Protein AF-A0A375ACG9-F1 (afdb_monomer)

Sequence (263 aa):
MKRRLFIKSAALLSVASSLPAFSNSTTTCQKENNSQESYQTSIAIVSDLHISSNALLSDFETALKNITQNHHVNAIIIPGDIAENIDFIERTINSTINYFNNKKAIIILGNHDVRGPDSKIWVKDPKADNPYYKVVIEKYVQINSLFAKHVTGHACFDEWIDGHHFIALNTDRGLKDQAFFDESTLRWFEGKMNENTQGKKKFVIVHQSLNDTHWRANLFGGFGEQDKRIKEILLRHPETFIISGHIHNGFGVLEAMQKNSAH

Mean predicted aligned error: 9.56 Å

Organism: NCBI:txid1401087

Radius of gyration: 19.14 Å; Cα contacts (8 Å, |Δi|>4): 418; chains: 1; bounding box: 54×46×43 Å

Foldseek 3Di:
DDDDDDDDDWDFDDDDDDDDDDDDDDDDDDPPPDDDPPPQAGEGEDEQQAADDPVSLVVVLVVLCCQLPPDRHQEYEYLANQYQALVSLLSSLVSNCVSNPVGAYHHEYALSQQQHNDPVQAAADPPDARPSNVVSLVSNLVSCVSHFDADPQFRWGWDARPLEIETEHYANHNHNQEGHDDPVRLVVVLVSLPDDSVPHAYEYRHAQAQPPPFPCCPPSNHHDPCSVVVVVSCVVRVRYHYDYHRRPDDPVRDDDDDDPPDD

Solvent-accessible surface area (backbone atoms only — not comparable to full-atom values): 15674 Å² total; per-residue (Å²): 133,86,84,76,85,82,82,88,77,85,84,84,84,80,92,75,89,84,86,85,82,93,72,99,65,94,72,77,87,70,82,75,86,68,76,86,71,74,78,85,76,34,71,47,77,55,57,59,61,58,22,78,46,74,67,50,47,51,53,49,53,52,48,47,50,52,45,53,72,76,44,88,40,52,29,39,38,28,29,9,20,54,8,41,43,68,69,41,38,53,50,52,52,51,52,48,47,68,66,39,60,99,43,50,55,48,75,46,54,18,32,49,47,28,24,44,72,55,75,91,67,47,32,81,55,90,88,59,87,44,76,55,21,62,56,45,52,54,53,46,52,62,66,48,47,84,63,44,74,57,43,88,94,43,66,23,37,66,49,75,59,93,64,24,43,38,39,41,48,35,51,65,46,25,25,49,52,30,42,38,72,51,70,68,54,51,50,51,50,51,52,59,70,66,55,85,45,88,89,44,48,39,36,39,35,29,16,50,29,56,54,87,64,53,92,64,20,55,50,69,69,12,23,32,89,49,42,65,61,53,49,59,54,46,68,79,43,79,71,53,47,78,46,56,30,83,68,79,76,54,83,92,65,78,71,91,71,84,76,82,79,83,128

Nearest PDB structures (foldseek):
  4e2o-assembly1_A  TM=3.809E-01  e=4.544E-01  Geobacillus thermoleovorans CCB_US3_UF5
  5gk5-assembly4_G  TM=3.535E-01  e=7.569E-01  Escherichia coli K-12
  3pjx-assembly1_A  TM=4.059E-01  e=1.344E+00  Pseudomonas fluorescens Pf0-1
  9fyz-assembly2_B  TM=3.240E-01  e=7.101E-01  Bacteroides thetaiotaomicron
  7d9b-assembly1_A  TM=2.196E-01  e=4.843E-01  Weissella cibaria

Structure (mmCIF, N/CA/C/O backbone):
data_AF-A0A375ACG9-F1
#
_entry.id   AF-A0A375ACG9-F1
#
loop_
_atom_site.group_PDB
_atom_site.id
_atom_site.type_symbol
_atom_site.label_atom_id
_atom_site.label_alt_id
_atom_site.label_comp_id
_atom_site.label_asym_id
_atom_site.label_entity_id
_atom_site.label_seq_id
_atom_site.pdbx_PDB_ins_code
_atom_site.Cartn_x
_atom_site.Cartn_y
_atom_site.Cartn_z
_atom_site.occupancy
_atom_site.B_iso_or_equiv
_atom_site.auth_seq_id
_atom_site.auth_comp_id
_atom_site.auth_asym_id
_atom_site.auth_atom_id
_atom_site.pdbx_PDB_model_num
ATOM 1 N N . MET A 1 1 ? 1.164 28.619 -18.949 1.00 38.56 1 MET A N 1
ATOM 2 C CA . MET A 1 1 ? 0.371 27.396 -18.684 1.00 38.56 1 MET A CA 1
ATOM 3 C C . MET A 1 1 ? -0.180 27.508 -17.264 1.00 38.56 1 MET A C 1
ATOM 5 O O . MET A 1 1 ? 0.602 27.702 -16.342 1.00 38.56 1 MET A O 1
ATOM 9 N N . LYS A 1 2 ? -1.506 27.595 -17.100 1.00 29.36 2 LYS A N 1
ATOM 10 C CA . LYS A 1 2 ? -2.156 28.033 -15.849 1.00 29.36 2 LYS A CA 1
ATOM 11 C C . LYS A 1 2 ? -1.998 26.980 -14.739 1.00 29.36 2 LYS A C 1
ATOM 13 O O . LYS A 1 2 ? -2.501 25.870 -14.886 1.00 29.36 2 LYS A O 1
ATOM 18 N N . ARG A 1 3 ? -1.333 27.352 -13.636 1.00 32.81 3 ARG A N 1
ATOM 19 C CA . ARG A 1 3 ? -1.304 26.603 -12.366 1.00 32.81 3 ARG A CA 1
ATOM 20 C C . ARG A 1 3 ? -2.733 26.483 -11.829 1.00 32.81 3 ARG A C 1
ATOM 22 O O . ARG A 1 3 ? -3.388 27.504 -11.630 1.00 32.81 3 ARG A O 1
ATOM 29 N N . ARG A 1 4 ? -3.214 25.259 -11.603 1.00 30.83 4 ARG A N 1
ATOM 30 C CA . ARG A 1 4 ? -4.438 25.011 -10.832 1.00 30.83 4 ARG A CA 1
ATOM 31 C C . ARG A 1 4 ? -4.045 24.667 -9.398 1.00 30.83 4 ARG A C 1
ATOM 33 O O . ARG A 1 4 ? -3.215 23.795 -9.172 1.00 30.83 4 ARG A O 1
ATOM 40 N N . LEU A 1 5 ? -4.615 25.429 -8.472 1.00 30.05 5 LEU A N 1
ATOM 41 C CA . LEU A 1 5 ? -4.510 25.281 -7.026 1.00 30.05 5 LEU A CA 1
ATOM 42 C C . LEU A 1 5 ? -5.113 23.923 -6.620 1.00 30.05 5 LEU A C 1
ATOM 44 O O . LEU A 1 5 ? -6.260 23.643 -6.966 1.00 30.05 5 LEU A O 1
ATOM 48 N N . PHE A 1 6 ? -4.351 23.092 -5.909 1.00 28.02 6 PHE A N 1
ATOM 49 C CA . PHE A 1 6 ? -4.858 21.865 -5.295 1.00 28.02 6 PHE A CA 1
ATOM 50 C C . PHE A 1 6 ? -5.665 22.223 -4.043 1.00 28.02 6 PHE A C 1
ATOM 52 O O . PHE A 1 6 ? -5.147 22.852 -3.120 1.00 28.02 6 PHE A O 1
ATOM 59 N N . ILE A 1 7 ? -6.936 21.827 -4.016 1.00 31.05 7 ILE A N 1
ATOM 60 C CA . ILE A 1 7 ? -7.773 21.890 -2.818 1.00 31.05 7 ILE A CA 1
ATOM 61 C C . ILE A 1 7 ? -7.422 20.666 -1.967 1.00 31.05 7 ILE A C 1
ATOM 63 O O . ILE A 1 7 ? -7.619 19.531 -2.393 1.00 31.05 7 ILE A O 1
ATOM 67 N N . LYS A 1 8 ? -6.867 20.912 -0.776 1.00 29.47 8 LYS A N 1
ATOM 68 C CA . LYS A 1 8 ? -6.647 19.902 0.263 1.00 29.47 8 LYS A CA 1
ATOM 69 C C . LYS A 1 8 ? -8.000 19.595 0.910 1.00 29.47 8 LYS A C 1
ATOM 71 O O . LYS A 1 8 ? -8.542 20.444 1.612 1.00 29.47 8 LYS A O 1
ATOM 76 N N . SER A 1 9 ? -8.545 18.407 0.681 1.00 30.02 9 SER A N 1
ATOM 77 C CA . SER A 1 9 ? -9.721 17.912 1.401 1.00 30.02 9 SER A CA 1
ATOM 78 C C . SER A 1 9 ? -9.352 16.603 2.086 1.00 30.02 9 SER A C 1
ATOM 80 O O . SER A 1 9 ? -8.886 15.678 1.433 1.00 30.02 9 SER A O 1
ATOM 82 N N . ALA A 1 10 ? -9.531 16.544 3.402 1.00 27.55 10 ALA A N 1
ATOM 83 C CA . ALA A 1 10 ? -9.553 15.303 4.163 1.00 27.55 10 ALA A CA 1
ATOM 84 C C . ALA A 1 10 ? -11.023 14.921 4.361 1.00 27.55 10 ALA A C 1
ATOM 86 O O . ALA A 1 10 ? -11.831 15.775 4.730 1.00 27.55 10 ALA A O 1
ATOM 87 N N . ALA A 1 11 ? -11.374 13.665 4.096 1.00 34.25 11 ALA A N 1
ATOM 88 C CA . ALA A 1 11 ? -12.704 13.141 4.376 1.00 34.25 11 ALA A CA 1
ATOM 89 C C . ALA A 1 11 ? -12.677 12.382 5.710 1.00 34.25 11 ALA A C 1
ATOM 91 O O . ALA A 1 11 ? -11.864 11.478 5.887 1.00 34.25 11 ALA A O 1
ATOM 92 N N . LEU A 1 12 ? -13.569 12.742 6.637 1.00 27.31 12 LEU A N 1
ATOM 93 C CA . LEU A 1 12 ? -13.952 11.875 7.752 1.00 27.31 12 LEU A CA 1
ATOM 94 C C . LEU A 1 12 ? -15.165 11.057 7.300 1.00 27.31 12 LEU A C 1
ATOM 96 O O . LEU A 1 12 ? -16.215 11.630 7.014 1.00 27.31 12 LEU A O 1
ATOM 100 N N . LEU A 1 13 ? -15.027 9.732 7.235 1.00 26.56 13 LEU A N 1
ATOM 101 C CA . LEU A 1 13 ? -16.153 8.828 7.009 1.00 26.56 13 LEU A CA 1
ATOM 102 C C . LEU A 1 13 ? -16.724 8.396 8.368 1.00 26.56 13 LEU A C 1
ATOM 104 O O . LEU A 1 13 ? -16.093 7.624 9.086 1.00 26.56 13 LEU A O 1
ATOM 108 N N . SER A 1 14 ? -17.917 8.872 8.724 1.00 28.12 14 SER A N 1
ATOM 109 C CA . SER A 1 14 ? -18.729 8.256 9.778 1.00 28.12 14 SER A CA 1
ATOM 110 C C . SER A 1 14 ? -19.661 7.236 9.126 1.00 28.12 14 SER A C 1
ATOM 112 O O . SER A 1 14 ? -20.557 7.612 8.368 1.00 28.12 14 SER A O 1
ATOM 114 N N . VAL A 1 15 ? -19.441 5.947 9.376 1.00 28.72 15 VAL A N 1
ATOM 115 C CA . VAL A 1 15 ? -20.296 4.882 8.839 1.00 28.72 15 VAL A CA 1
ATOM 116 C C . VAL A 1 15 ? -21.549 4.784 9.706 1.00 28.72 15 VAL A C 1
ATOM 118 O O . VAL A 1 15 ? -21.512 4.193 10.779 1.00 28.72 15 VAL A O 1
ATOM 121 N N . ALA A 1 16 ? -22.657 5.354 9.235 1.00 32.97 16 ALA A N 1
ATOM 122 C CA . ALA A 1 16 ? -23.993 5.057 9.739 1.00 32.97 16 ALA A CA 1
ATOM 123 C C . ALA A 1 16 ? -24.813 4.431 8.605 1.00 32.97 16 ALA A C 1
ATOM 125 O O . ALA A 1 16 ? -24.892 4.950 7.493 1.00 32.97 16 ALA A O 1
ATOM 126 N N . SER A 1 17 ? -25.345 3.249 8.884 1.00 35.66 17 SER A N 1
ATOM 127 C CA . SER A 1 17 ? -26.098 2.391 7.977 1.00 35.66 17 SER A CA 1
ATOM 128 C C . SER A 1 17 ? -27.524 2.887 7.714 1.00 35.66 17 SER A C 1
ATOM 130 O O . SER A 1 17 ? -28.181 3.385 8.624 1.00 35.66 17 SER A O 1
ATOM 132 N N . SER A 1 18 ? -28.012 2.555 6.512 1.00 32.09 18 SER A N 1
ATOM 133 C CA . SER A 1 18 ? -29.391 2.586 5.981 1.00 32.09 18 SER A CA 1
ATOM 134 C C . SER A 1 18 ? -29.787 3.802 5.121 1.00 32.09 18 SER A C 1
ATOM 136 O O . SER A 1 18 ? -29.993 4.911 5.592 1.00 32.09 18 SER A O 1
ATOM 138 N N . LEU A 1 19 ? -29.924 3.539 3.816 1.00 29.61 19 LEU A N 1
ATOM 139 C CA . LEU A 1 19 ? -30.755 4.295 2.868 1.00 29.61 19 LEU A CA 1
ATOM 140 C C . LEU A 1 19 ? -32.185 3.726 2.952 1.00 29.61 19 LEU A C 1
ATOM 142 O O . LEU A 1 19 ? -32.314 2.504 3.081 1.00 29.61 19 LEU A O 1
ATOM 146 N N . PRO A 1 20 ? -33.249 4.551 2.846 1.00 37.22 20 PRO A N 1
ATOM 147 C CA . PRO A 1 20 ? -33.713 4.921 1.504 1.00 37.22 20 PRO A CA 1
ATOM 148 C C . PRO A 1 20 ? -34.361 6.317 1.333 1.00 37.22 20 PRO A C 1
ATOM 150 O O . PRO A 1 20 ? -34.802 6.961 2.276 1.00 37.22 20 PRO A O 1
ATOM 153 N N . ALA A 1 21 ? -34.519 6.648 0.044 1.00 28.36 21 ALA A N 1
ATOM 154 C CA . ALA A 1 21 ? -35.494 7.539 -0.597 1.00 28.36 21 ALA A CA 1
ATOM 155 C C . ALA A 1 21 ? -35.257 9.066 -0.607 1.00 28.36 21 ALA A C 1
ATOM 157 O O . ALA A 1 21 ? -35.078 9.737 0.401 1.00 28.36 21 ALA A O 1
ATOM 158 N N . PHE A 1 22 ? -35.325 9.598 -1.831 1.00 41.06 22 PHE A N 1
ATOM 159 C CA . PHE A 1 22 ? -35.288 11.009 -2.199 1.00 41.06 22 PHE A CA 1
ATOM 160 C C . PHE A 1 22 ? -36.395 11.830 -1.517 1.00 41.06 22 PHE A C 1
ATOM 162 O O . PHE A 1 22 ? -37.578 11.560 -1.715 1.00 41.06 22 PHE A O 1
ATOM 169 N N . SER A 1 23 ? -36.017 12.935 -0.874 1.00 31.19 23 SER A N 1
ATOM 170 C CA . SER A 1 23 ? -36.848 14.140 -0.806 1.00 31.19 23 SER A CA 1
ATOM 171 C C . SER A 1 23 ? -35.961 15.379 -0.708 1.00 31.19 23 SER A C 1
ATOM 173 O O . SER A 1 23 ? -35.079 15.451 0.146 1.00 31.19 23 SER A O 1
ATOM 175 N N . ASN A 1 24 ? -36.197 16.354 -1.586 1.00 41.78 24 ASN A N 1
ATOM 176 C CA . ASN A 1 24 ? -35.573 17.671 -1.528 1.00 41.78 24 ASN A CA 1
ATOM 177 C C . ASN A 1 24 ? -36.006 18.393 -0.247 1.00 41.78 24 ASN A C 1
ATOM 179 O O . ASN A 1 24 ? -37.079 18.990 -0.197 1.00 41.78 24 ASN A O 1
ATOM 183 N N . SER A 1 25 ? -35.150 18.384 0.764 1.00 31.92 25 SER A N 1
ATOM 184 C CA . SER A 1 25 ? -35.207 19.331 1.870 1.00 31.92 25 SER A CA 1
ATOM 185 C C . SER A 1 25 ? -33.782 19.695 2.255 1.00 31.92 25 SER A C 1
ATOM 187 O O . SER A 1 25 ? -32.973 18.835 2.589 1.00 31.92 25 SER A O 1
ATOM 189 N N . THR A 1 26 ? -33.466 20.982 2.169 1.00 43.00 26 THR A N 1
ATOM 190 C CA . THR A 1 26 ? -32.275 21.592 2.759 1.00 43.00 26 THR A CA 1
ATOM 191 C C . THR A 1 26 ? -32.250 21.298 4.255 1.00 43.00 26 THR A C 1
ATOM 193 O O . THR A 1 26 ? -32.908 21.988 5.031 1.00 43.00 26 THR A O 1
ATOM 196 N N . THR A 1 27 ? -31.507 20.268 4.652 1.00 32.25 27 THR A N 1
ATOM 197 C CA . THR A 1 27 ? -31.315 19.915 6.058 1.00 32.25 27 THR A CA 1
ATOM 198 C C . THR A 1 27 ? -30.011 20.534 6.540 1.00 32.25 27 THR A C 1
ATOM 200 O O . THR A 1 27 ? -28.911 20.096 6.208 1.00 32.25 27 THR A O 1
ATOM 203 N N . THR A 1 28 ? -30.148 21.607 7.308 1.00 33.44 28 THR A N 1
ATOM 204 C CA . THR A 1 28 ? -29.141 22.123 8.233 1.00 33.44 28 THR A CA 1
ATOM 205 C C . THR A 1 28 ? -28.606 20.967 9.082 1.00 33.44 28 THR A C 1
ATOM 207 O O . THR A 1 28 ? -29.398 20.266 9.705 1.00 33.44 28 THR A O 1
ATOM 210 N N . CYS A 1 29 ? -27.282 20.771 9.132 1.00 28.23 29 CYS A N 1
ATOM 211 C CA . CYS A 1 29 ? -26.653 19.823 10.057 1.00 28.23 29 CYS A CA 1
ATOM 212 C C . CYS A 1 29 ? -27.015 20.197 11.500 1.00 28.23 29 CYS A C 1
ATOM 214 O O . CYS A 1 29 ? -26.370 21.050 12.115 1.00 28.23 29 CYS A O 1
ATOM 216 N N . GLN A 1 30 ? -28.052 19.568 12.044 1.00 33.59 30 GLN A N 1
ATOM 217 C CA . GLN A 1 30 ? -28.270 19.532 13.476 1.00 33.59 30 GLN A CA 1
ATOM 218 C C . GLN A 1 30 ? -27.234 18.580 14.068 1.00 33.59 30 GLN A C 1
ATOM 220 O O . GLN A 1 30 ? -27.098 17.437 13.639 1.00 33.59 30 GLN A O 1
ATOM 225 N N . LYS A 1 31 ? -26.468 19.075 15.044 1.00 37.22 31 LYS A N 1
ATOM 226 C CA . LYS A 1 31 ? -25.686 18.214 15.927 1.00 37.22 31 LYS A CA 1
ATOM 227 C C . LYS A 1 31 ? -26.681 17.406 16.751 1.00 37.22 31 LYS A C 1
ATOM 229 O O . LYS A 1 31 ? -27.249 17.932 17.705 1.00 37.22 31 LYS A O 1
ATOM 234 N N . GLU A 1 32 ? -26.906 16.157 16.372 1.00 36.72 32 GLU A N 1
ATOM 235 C CA . GLU A 1 32 ? -27.525 15.200 17.276 1.00 36.72 32 GLU A CA 1
ATOM 236 C C . GLU A 1 32 ? -26.585 15.011 18.468 1.00 36.72 32 GLU A C 1
ATOM 238 O O . GLU A 1 32 ? -25.435 14.586 18.328 1.00 36.72 32 GLU A O 1
ATOM 243 N N . ASN A 1 33 ? -27.070 15.384 19.652 1.00 39.25 33 ASN A N 1
ATOM 244 C CA . ASN A 1 33 ? -26.473 14.996 20.922 1.00 39.25 33 ASN A CA 1
ATOM 245 C C . ASN A 1 33 ? -26.698 13.491 21.107 1.00 39.25 33 ASN A C 1
ATOM 247 O O . ASN A 1 33 ? -27.566 13.083 21.876 1.00 39.25 33 ASN A O 1
ATOM 251 N N . ASN A 1 34 ? -25.930 12.669 20.397 1.00 38.84 34 ASN A N 1
ATOM 252 C CA . ASN A 1 34 ? -25.789 11.273 20.771 1.00 38.84 34 ASN A CA 1
ATOM 253 C C . ASN A 1 34 ? -24.884 11.203 22.000 1.00 38.84 34 ASN A C 1
ATOM 255 O O . ASN A 1 34 ? -23.776 11.746 22.021 1.00 38.84 34 ASN A O 1
ATOM 259 N N . SER A 1 35 ? -25.406 10.557 23.042 1.00 38.12 35 SER A N 1
ATOM 260 C CA . SER A 1 35 ? -24.653 10.046 24.184 1.00 38.12 35 SER A CA 1
ATOM 261 C C . SER A 1 35 ? -23.300 9.512 23.725 1.00 38.12 35 SER A C 1
ATOM 263 O O . SER A 1 35 ? -23.256 8.819 22.713 1.0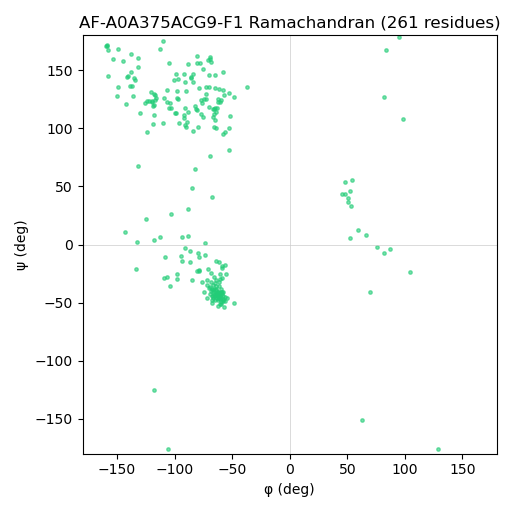0 38.12 35 SER A O 1
ATOM 265 N N . GLN A 1 36 ? -22.228 9.846 24.451 1.00 40.19 36 GLN A N 1
ATOM 266 C CA . GLN A 1 36 ? -20.848 9.429 24.183 1.00 40.19 36 GLN A CA 1
ATOM 267 C C . GLN A 1 36 ? -20.721 7.901 24.028 1.00 40.19 36 GLN A C 1
ATOM 269 O O . GLN A 1 36 ? -20.280 7.203 24.938 1.00 40.19 36 GLN A O 1
ATOM 274 N N . GLU A 1 37 ? -21.035 7.369 22.853 1.00 43.56 37 GLU A N 1
ATOM 275 C CA . GLU A 1 37 ? -20.321 6.216 22.348 1.00 43.56 37 GLU A CA 1
ATOM 276 C C . GLU A 1 37 ? -18.903 6.710 22.084 1.00 43.56 37 GLU A C 1
ATOM 278 O O . GLU A 1 37 ? -18.648 7.566 21.236 1.00 43.56 37 GLU A O 1
ATOM 283 N N . SER A 1 38 ? -17.981 6.240 22.915 1.00 45.12 38 SER A N 1
ATOM 284 C CA . SER A 1 38 ? -16.551 6.390 22.703 1.00 45.12 38 SER A CA 1
ATOM 285 C C . SER A 1 38 ? -16.220 5.882 21.299 1.00 45.12 38 SER A C 1
ATOM 287 O O . SER A 1 38 ? -16.134 4.670 21.108 1.00 45.12 38 SER A O 1
ATOM 289 N N . TYR A 1 39 ? -16.046 6.777 20.319 1.00 51.50 39 TYR A N 1
ATOM 290 C CA . TYR A 1 39 ? -15.560 6.410 18.986 1.00 51.50 39 TYR A CA 1
ATOM 291 C C . TYR A 1 39 ? -14.275 5.597 19.159 1.00 51.50 39 TYR A C 1
ATOM 293 O O . TYR A 1 39 ? -13.271 6.120 19.640 1.00 51.50 39 TYR A O 1
ATOM 301 N N . GLN A 1 40 ? -14.350 4.301 18.844 1.00 70.00 40 GLN A N 1
ATOM 302 C CA . GLN A 1 40 ? -13.374 3.319 19.311 1.00 70.00 40 GLN A CA 1
ATOM 303 C C . GLN A 1 40 ? -11.991 3.535 18.656 1.00 70.00 40 GLN A C 1
ATOM 305 O O . GLN A 1 40 ? -10.987 3.418 19.350 1.00 70.00 40 GLN A O 1
ATOM 310 N N . THR A 1 41 ? -11.926 4.009 17.399 1.00 78.50 41 THR A N 1
ATOM 311 C CA . THR A 1 41 ? -10.712 4.508 16.712 1.00 78.50 41 THR A CA 1
ATOM 312 C C . THR A 1 41 ? -11.110 5.425 15.560 1.00 78.50 41 THR A C 1
ATOM 314 O O . THR A 1 41 ? -12.111 5.189 1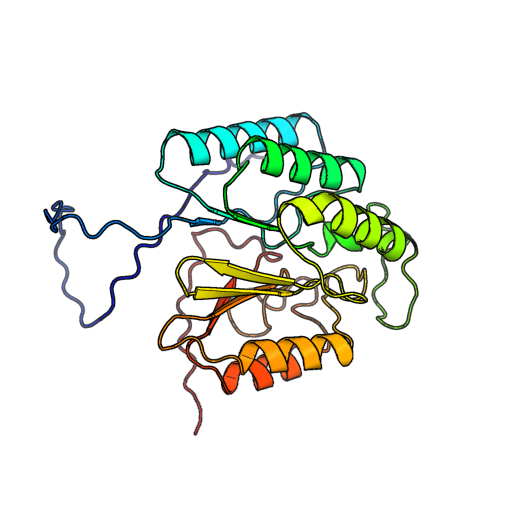4.885 1.00 78.50 41 THR A O 1
ATOM 317 N N . SER A 1 42 ? -10.312 6.465 15.314 1.00 88.50 42 SER A N 1
ATOM 318 C CA . SER A 1 42 ? -10.412 7.314 14.126 1.00 88.50 42 SER A CA 1
ATOM 319 C C . SER A 1 42 ? -9.135 7.195 13.298 1.00 88.50 42 SER A C 1
ATOM 321 O O . SER A 1 42 ? -8.023 7.333 13.816 1.00 88.50 42 SER A O 1
ATOM 323 N N . ILE A 1 43 ? -9.302 6.918 12.005 1.00 92.62 43 ILE A N 1
ATOM 324 C CA . ILE A 1 43 ? -8.2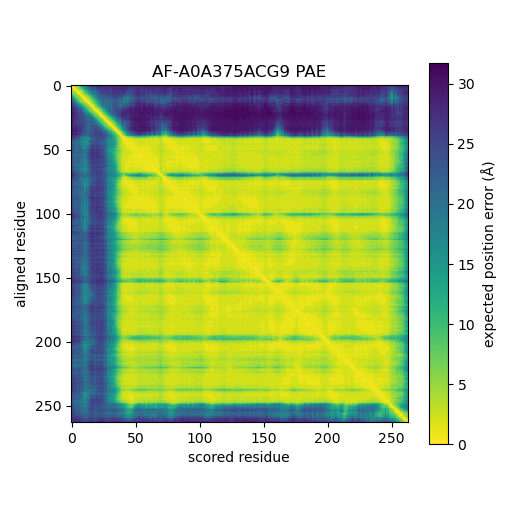14 6.583 11.084 1.00 92.62 43 ILE A CA 1
ATOM 325 C C . ILE A 1 43 ? -8.108 7.664 10.010 1.00 92.62 43 ILE A C 1
ATOM 327 O O . ILE A 1 43 ? -9.087 7.955 9.323 1.00 92.62 43 ILE A O 1
ATOM 331 N N . ALA A 1 44 ? -6.918 8.235 9.833 1.00 94.12 44 ALA A N 1
ATOM 332 C CA . ALA A 1 44 ? -6.610 9.046 8.659 1.00 94.12 44 ALA A CA 1
ATOM 333 C C . ALA A 1 44 ? -6.174 8.154 7.494 1.00 94.12 44 ALA A C 1
ATOM 335 O O . ALA A 1 44 ? -5.402 7.219 7.683 1.00 94.12 44 ALA A O 1
ATOM 336 N N . ILE A 1 45 ? -6.619 8.472 6.281 1.00 94.62 45 ILE A N 1
ATOM 337 C CA . ILE A 1 45 ? -6.171 7.804 5.055 1.00 94.62 45 ILE A CA 1
ATOM 338 C C . ILE A 1 45 ? -5.524 8.862 4.167 1.00 94.62 45 ILE A C 1
ATOM 340 O O . ILE A 1 45 ? -6.158 9.869 3.844 1.00 94.62 45 ILE A O 1
ATOM 344 N N . VAL A 1 46 ? -4.262 8.652 3.801 1.00 94.44 46 VAL A N 1
ATOM 345 C CA . VAL A 1 46 ? -3.492 9.555 2.935 1.00 94.44 46 VAL A CA 1
ATOM 346 C C . VAL A 1 46 ? -2.743 8.703 1.922 1.00 94.44 46 VAL A C 1
ATOM 348 O O . VAL A 1 46 ? -2.069 7.771 2.324 1.00 94.44 46 VAL A O 1
ATOM 351 N N . SER A 1 47 ? -2.855 8.995 0.630 1.00 94.62 47 SER A N 1
ATOM 352 C CA . SER A 1 47 ? -2.305 8.160 -0.447 1.00 94.62 47 SER A CA 1
ATOM 353 C C . SER A 1 47 ? -1.515 8.993 -1.447 1.00 94.62 47 SER A C 1
ATOM 355 O O . SER A 1 47 ? -1.724 10.207 -1.517 1.00 94.62 47 SER A O 1
ATOM 357 N N . ASP A 1 48 ? -0.653 8.323 -2.216 1.00 96.50 48 ASP A N 1
ATOM 358 C CA . ASP A 1 48 ? 0.027 8.867 -3.393 1.00 96.50 48 ASP A CA 1
ATOM 359 C C . ASP A 1 48 ? 0.785 10.166 -3.068 1.00 96.50 48 ASP A C 1
ATOM 361 O O . ASP A 1 48 ? 0.555 11.242 -3.633 1.00 96.50 48 ASP A O 1
ATOM 365 N N . LEU A 1 49 ? 1.669 10.069 -2.074 1.00 97.56 49 LEU A N 1
ATOM 366 C CA . LEU A 1 49 ? 2.433 11.193 -1.539 1.00 97.56 49 LEU A CA 1
ATOM 367 C C . LEU A 1 49 ? 3.516 11.670 -2.516 1.00 97.56 49 LEU A C 1
ATOM 369 O O . LEU A 1 49 ? 3.801 12.869 -2.562 1.00 97.56 49 LEU A O 1
ATOM 373 N N . HIS A 1 50 ? 4.132 10.744 -3.265 1.00 97.81 50 HIS A N 1
ATOM 374 C CA . HIS A 1 50 ? 5.216 11.007 -4.224 1.00 97.81 50 HIS A CA 1
ATOM 375 C C . HIS A 1 50 ? 6.305 11.949 -3.684 1.00 97.81 50 HIS A C 1
ATOM 377 O O . HIS A 1 50 ? 6.765 12.886 -4.355 1.00 97.81 50 HIS A O 1
ATOM 383 N N . ILE A 1 51 ? 6.726 11.733 -2.433 1.00 98.38 51 ILE A N 1
ATOM 384 C CA . ILE A 1 51 ? 7.746 12.569 -1.805 1.00 98.38 51 ILE A CA 1
ATOM 385 C C . ILE A 1 51 ? 9.076 12.394 -2.549 1.00 98.38 51 ILE A C 1
ATOM 387 O O . ILE A 1 51 ? 9.675 11.321 -2.605 1.00 98.38 51 ILE A O 1
ATOM 391 N N . SER A 1 52 ? 9.536 13.499 -3.128 1.00 97.00 52 SER A N 1
ATOM 392 C CA . SER A 1 52 ? 10.745 13.585 -3.961 1.00 97.00 52 SER A CA 1
ATOM 393 C C . SER A 1 52 ? 11.650 14.759 -3.591 1.00 97.00 52 SER A C 1
ATOM 395 O O . SER A 1 52 ? 12.672 15.002 -4.232 1.00 97.00 52 SER A O 1
ATOM 397 N N . SER A 1 53 ? 11.275 15.527 -2.565 1.00 98.25 53 SER A N 1
ATOM 398 C CA . SER A 1 53 ? 12.031 16.687 -2.102 1.00 98.25 53 SER A CA 1
ATOM 399 C C . SER A 1 53 ? 11.773 16.972 -0.624 1.00 98.25 53 SER A C 1
ATOM 401 O O . SER A 1 53 ? 10.738 16.604 -0.070 1.00 98.25 53 SER A O 1
ATOM 403 N N . ASN A 1 54 ? 12.688 17.717 0.001 1.00 98.44 54 ASN A N 1
ATOM 404 C CA . ASN A 1 54 ? 12.531 18.175 1.385 1.00 98.44 54 ASN A CA 1
ATOM 405 C C . ASN A 1 54 ? 11.296 19.070 1.580 1.00 98.44 54 ASN A C 1
ATOM 407 O O . ASN A 1 54 ? 10.721 19.081 2.662 1.00 98.44 54 ASN A O 1
ATOM 411 N N . ALA A 1 55 ? 10.886 19.811 0.545 1.00 98.25 55 ALA A N 1
ATOM 412 C CA . ALA A 1 55 ? 9.690 20.645 0.607 1.00 98.25 55 ALA A CA 1
ATOM 413 C C . ALA A 1 55 ? 8.418 19.790 0.724 1.00 98.25 55 ALA A C 1
ATOM 415 O O . ALA A 1 55 ? 7.599 20.043 1.600 1.00 98.25 55 ALA A O 1
ATOM 416 N N . LEU A 1 56 ? 8.299 18.734 -0.091 1.00 97.81 56 LEU A N 1
ATOM 417 C CA . LEU A 1 56 ? 7.165 17.804 -0.020 1.00 97.81 56 LEU A CA 1
ATOM 418 C C . LEU A 1 56 ? 7.146 17.016 1.294 1.00 97.81 56 LEU A C 1
ATOM 420 O O . LEU A 1 56 ? 6.081 16.831 1.875 1.00 97.81 56 LEU A O 1
ATOM 424 N N . LEU A 1 57 ? 8.315 16.606 1.798 1.00 98.44 57 LEU A N 1
ATOM 425 C CA . LEU A 1 57 ? 8.404 15.968 3.113 1.00 98.44 57 LEU A CA 1
ATOM 426 C C . LEU A 1 57 ? 7.912 16.908 4.228 1.00 98.44 57 LEU A C 1
ATOM 428 O O . LEU A 1 57 ? 7.129 16.491 5.072 1.00 98.44 57 LEU A O 1
ATOM 432 N N . SER A 1 58 ? 8.307 18.185 4.199 1.00 98.19 58 SER A N 1
ATOM 433 C CA . SER A 1 58 ? 7.851 19.194 5.169 1.00 98.19 58 SER A CA 1
ATOM 434 C C . SER A 1 58 ? 6.336 19.451 5.090 1.00 98.19 58 SER A C 1
ATOM 436 O O . SER A 1 58 ? 5.654 19.580 6.114 1.00 98.19 58 SER A O 1
ATOM 438 N N . ASP A 1 59 ? 5.771 19.454 3.877 1.00 97.38 59 ASP A N 1
ATOM 439 C CA . ASP A 1 59 ? 4.320 19.523 3.678 1.00 97.38 59 ASP A CA 1
ATOM 440 C C . ASP A 1 59 ? 3.604 18.304 4.284 1.00 97.38 59 ASP A C 1
ATOM 442 O O . ASP A 1 59 ? 2.549 18.454 4.913 1.00 97.38 59 ASP A O 1
ATOM 446 N N . PHE A 1 60 ? 4.179 17.107 4.137 1.00 97.88 60 PHE A N 1
ATOM 447 C CA . PHE A 1 60 ? 3.656 15.881 4.738 1.00 97.88 60 PHE A CA 1
ATOM 448 C C . PHE A 1 60 ? 3.756 15.897 6.270 1.00 97.88 60 PHE A C 1
ATOM 450 O O . PHE A 1 60 ? 2.771 15.609 6.945 1.00 97.88 60 PHE A O 1
ATOM 457 N N . GLU A 1 61 ? 4.880 16.327 6.844 1.00 97.19 61 GLU A N 1
ATOM 458 C CA . GLU A 1 61 ? 5.040 16.498 8.297 1.00 97.19 61 GLU A CA 1
ATOM 459 C C . GLU A 1 61 ? 4.032 17.498 8.875 1.00 97.19 61 GLU A C 1
ATOM 461 O O . GLU A 1 61 ? 3.443 17.270 9.935 1.00 97.19 61 GLU A O 1
ATOM 466 N N . THR A 1 62 ? 3.751 18.576 8.141 1.00 95.50 62 THR A N 1
ATOM 467 C CA . THR A 1 62 ? 2.691 19.524 8.501 1.00 95.50 62 THR A CA 1
ATOM 468 C C . THR A 1 62 ? 1.314 18.852 8.495 1.00 95.50 62 THR A C 1
ATOM 470 O O . THR A 1 62 ? 0.510 19.085 9.401 1.00 95.50 62 THR A O 1
ATOM 473 N N . ALA A 1 63 ? 1.030 17.991 7.513 1.00 94.31 63 ALA A N 1
ATOM 474 C CA . ALA A 1 63 ? -0.208 17.216 7.481 1.00 94.31 63 ALA A CA 1
ATOM 475 C C . ALA A 1 63 ? -0.300 16.236 8.664 1.00 94.31 63 ALA A C 1
ATOM 477 O O . ALA A 1 63 ? -1.321 16.227 9.353 1.00 94.31 63 ALA A O 1
ATOM 478 N N . LEU A 1 64 ? 0.766 15.484 8.963 1.00 94.56 64 LEU A N 1
ATOM 479 C CA . LEU A 1 64 ? 0.838 14.574 10.112 1.00 94.56 64 LEU A CA 1
ATOM 480 C C . LEU A 1 64 ? 0.597 15.310 11.434 1.00 94.56 64 LEU A C 1
ATOM 482 O O . LEU A 1 64 ? -0.193 14.858 12.267 1.00 94.56 64 LEU A O 1
ATOM 486 N N . LYS A 1 65 ? 1.214 16.483 11.614 1.00 92.31 65 LYS A N 1
ATOM 487 C CA . LYS A 1 65 ? 0.980 17.346 12.776 1.00 92.31 65 LYS A CA 1
ATOM 488 C C . LYS A 1 65 ? -0.493 17.744 12.892 1.00 92.31 65 LYS A C 1
ATOM 490 O O . LYS A 1 65 ? -1.082 17.604 13.960 1.00 92.31 65 LYS A O 1
ATOM 495 N N . ASN A 1 66 ? -1.107 18.193 11.799 1.00 89.88 66 ASN A N 1
ATOM 496 C CA . ASN A 1 66 ? -2.511 18.604 11.808 1.00 89.88 66 ASN A CA 1
ATOM 497 C C . ASN A 1 66 ? -3.457 17.436 12.119 1.00 89.88 66 ASN A C 1
ATOM 499 O O . ASN A 1 66 ? -4.392 17.606 12.899 1.00 89.88 66 ASN A O 1
ATOM 503 N N . ILE A 1 67 ? -3.196 16.259 11.545 1.00 90.38 67 ILE A N 1
ATOM 504 C CA . ILE A 1 67 ? -3.975 15.040 11.789 1.00 90.38 67 ILE A CA 1
ATOM 505 C C . ILE A 1 67 ? -3.894 14.640 13.266 1.00 90.38 67 ILE A C 1
ATOM 507 O O . ILE A 1 67 ? -4.913 14.342 13.882 1.00 90.38 67 ILE A O 1
ATOM 511 N N . THR A 1 68 ? -2.691 14.649 13.840 1.00 87.88 68 THR A N 1
ATOM 512 C CA . THR A 1 68 ? -2.447 14.122 15.190 1.00 87.88 68 THR A CA 1
ATOM 513 C C . THR A 1 68 ? -2.826 15.079 16.317 1.00 87.88 68 THR A C 1
ATOM 515 O O . THR A 1 68 ? -3.067 14.604 17.427 1.00 87.88 68 THR A O 1
ATOM 518 N N . GLN A 1 69 ? -2.878 16.390 16.058 1.00 81.44 69 GLN A N 1
ATOM 519 C CA . GLN A 1 69 ? -3.159 17.411 17.077 1.00 81.44 69 GLN A CA 1
ATOM 520 C C . GLN A 1 69 ? -4.617 17.883 17.112 1.00 81.44 69 GLN A C 1
ATOM 522 O O . GLN A 1 69 ? -5.089 18.272 18.177 1.00 81.44 69 GLN A O 1
ATOM 527 N N . ASN A 1 70 ? -5.337 17.861 15.986 1.00 67.19 70 ASN A N 1
ATOM 528 C CA . ASN A 1 70 ? -6.638 18.545 15.883 1.00 67.19 70 ASN A CA 1
ATOM 529 C C . ASN A 1 70 ? -7.843 17.606 15.833 1.00 67.19 70 ASN A C 1
ATOM 531 O O . ASN A 1 70 ? -8.988 18.043 15.942 1.00 67.19 70 ASN A O 1
ATOM 535 N N . HIS A 1 71 ? -7.596 16.317 15.660 1.00 63.31 71 HIS A N 1
ATOM 536 C CA . HIS A 1 71 ? -8.628 15.311 15.515 1.00 63.31 71 HIS A CA 1
ATOM 537 C C . HIS A 1 71 ? -8.223 14.143 16.403 1.00 63.31 71 HIS A C 1
ATOM 539 O O . HIS A 1 71 ? -7.036 13.847 16.510 1.00 63.31 71 HIS A O 1
ATOM 545 N N . HIS A 1 72 ? -9.172 13.471 17.053 1.00 75.12 72 HIS A N 1
ATOM 546 C CA . HIS A 1 72 ? -8.915 12.273 17.863 1.00 75.12 72 HIS A CA 1
ATOM 547 C C . HIS A 1 72 ? -8.479 11.064 16.997 1.00 75.12 72 HIS A C 1
ATOM 549 O O . HIS A 1 72 ? -8.928 9.945 17.208 1.00 75.12 72 HIS A O 1
ATOM 555 N N . VAL A 1 73 ? -7.630 11.298 15.990 1.00 88.25 73 VAL A N 1
ATOM 556 C CA . VAL A 1 73 ? -7.057 10.330 15.065 1.00 88.25 73 VAL A CA 1
ATOM 557 C C . VAL A 1 73 ? -5.875 9.649 15.743 1.00 88.25 73 VAL A C 1
ATOM 559 O O . VAL A 1 73 ? -4.855 10.259 16.104 1.00 88.25 73 VAL A O 1
ATOM 562 N N . ASN A 1 74 ? -6.039 8.348 15.925 1.00 87.81 74 ASN A N 1
ATOM 563 C CA . ASN A 1 74 ? -5.113 7.449 16.598 1.00 87.81 74 ASN A CA 1
ATOM 564 C C . ASN A 1 74 ? -4.578 6.356 15.659 1.00 87.81 74 ASN A C 1
ATOM 566 O O . ASN A 1 74 ? -3.801 5.515 16.109 1.00 87.81 74 ASN A O 1
ATOM 570 N N . ALA A 1 75 ? -4.930 6.395 14.369 1.00 93.44 75 ALA A N 1
ATOM 571 C CA . ALA A 1 75 ? -4.300 5.566 13.351 1.00 93.44 75 ALA A CA 1
ATOM 572 C C . ALA A 1 75 ? -4.171 6.265 11.988 1.00 93.44 75 ALA A C 1
ATOM 574 O O . ALA A 1 75 ? -4.912 7.204 11.689 1.00 93.44 75 ALA A O 1
ATOM 575 N N . ILE A 1 76 ? -3.245 5.790 11.155 1.00 96.19 76 ILE A N 1
ATOM 576 C CA . ILE A 1 76 ? -3.079 6.239 9.767 1.00 96.19 76 ILE A CA 1
ATOM 577 C C . ILE A 1 76 ? -2.913 5.056 8.809 1.00 96.19 76 ILE A C 1
ATOM 579 O O . ILE A 1 76 ? -2.253 4.072 9.137 1.00 96.19 76 ILE A O 1
ATOM 583 N N . ILE A 1 77 ? -3.500 5.159 7.619 1.00 98.00 77 ILE A N 1
ATOM 584 C CA . ILE A 1 77 ? -3.303 4.233 6.501 1.00 98.00 77 ILE A CA 1
ATOM 585 C C . ILE A 1 77 ? -2.689 5.006 5.336 1.00 98.00 77 ILE A C 1
ATOM 587 O O . ILE A 1 77 ? -3.218 6.046 4.934 1.00 98.00 77 ILE A O 1
ATOM 591 N N . ILE A 1 78 ? -1.599 4.471 4.789 1.00 98.25 78 ILE A N 1
ATOM 592 C CA . ILE A 1 78 ? -0.920 4.987 3.604 1.00 98.25 78 ILE A CA 1
ATOM 593 C C . ILE A 1 78 ? -0.845 3.870 2.553 1.00 98.25 78 ILE A C 1
ATOM 595 O O . ILE A 1 78 ? 0.031 3.004 2.648 1.00 98.25 78 ILE A O 1
ATOM 599 N N . PRO A 1 79 ? -1.780 3.832 1.582 1.00 97.75 79 PRO A N 1
ATOM 600 C CA . PRO A 1 79 ? -1.908 2.734 0.635 1.00 97.75 79 PRO A CA 1
ATOM 601 C C . PRO A 1 79 ? -0.969 2.891 -0.575 1.00 97.75 79 PRO A C 1
ATOM 603 O O . PRO A 1 79 ? -1.408 2.728 -1.707 1.00 97.75 79 PRO A O 1
ATOM 606 N N . GLY A 1 80 ? 0.315 3.179 -0.342 1.00 97.88 80 GLY A N 1
ATOM 607 C CA . GLY A 1 80 ? 1.364 3.195 -1.369 1.00 97.88 80 GLY A CA 1
ATOM 608 C C . GLY A 1 80 ? 1.676 4.552 -2.005 1.00 97.88 80 GLY A C 1
ATOM 609 O O . GLY A 1 80 ? 1.086 5.579 -1.659 1.00 97.88 80 GLY A O 1
ATOM 610 N N . ASP A 1 81 ? 2.659 4.512 -2.906 1.00 98.38 81 ASP A N 1
ATOM 611 C CA . ASP A 1 81 ? 3.329 5.636 -3.570 1.00 98.38 81 ASP A CA 1
ATOM 612 C C . ASP A 1 81 ? 3.758 6.719 -2.578 1.00 98.38 81 ASP A C 1
ATOM 614 O O . ASP A 1 81 ? 3.421 7.905 -2.671 1.00 98.38 81 ASP A O 1
ATOM 618 N N . ILE A 1 82 ? 4.512 6.279 -1.570 1.00 97.88 82 ILE A N 1
ATOM 619 C CA . ILE A 1 82 ? 4.947 7.132 -0.465 1.00 97.88 82 ILE A CA 1
ATOM 620 C C . ILE A 1 82 ? 6.088 8.067 -0.879 1.00 97.88 82 ILE A C 1
ATOM 622 O O . ILE A 1 82 ? 6.160 9.200 -0.395 1.00 97.88 82 ILE A O 1
ATOM 626 N N . ALA A 1 83 ? 6.964 7.638 -1.791 1.00 97.94 83 ALA A N 1
ATOM 627 C CA . ALA A 1 83 ? 8.106 8.418 -2.248 1.00 97.94 83 ALA A CA 1
ATOM 628 C C . ALA A 1 83 ? 8.657 7.964 -3.615 1.00 97.94 83 ALA A C 1
ATOM 630 O O . ALA A 1 83 ? 8.282 6.940 -4.169 1.00 97.94 83 ALA A O 1
ATOM 631 N N . GLU A 1 84 ? 9.579 8.752 -4.177 1.00 95.94 84 GLU A N 1
ATOM 632 C CA . GLU A 1 84 ? 10.199 8.461 -5.485 1.00 95.94 84 GLU A CA 1
ATOM 633 C C . GLU A 1 84 ? 11.539 7.709 -5.388 1.00 95.94 84 GLU A C 1
ATOM 635 O O . GLU A 1 84 ? 12.110 7.306 -6.402 1.00 95.94 84 GLU A O 1
ATOM 640 N N . ASN A 1 85 ? 12.110 7.573 -4.187 1.00 96.50 85 ASN A N 1
ATOM 641 C CA . ASN A 1 85 ? 13.354 6.837 -3.966 1.00 96.50 85 ASN A CA 1
ATOM 642 C C . ASN A 1 85 ? 13.510 6.393 -2.505 1.00 96.50 85 ASN A C 1
ATOM 644 O O . ASN A 1 85 ? 12.779 6.830 -1.619 1.00 96.50 85 ASN A O 1
ATOM 648 N N . ILE A 1 86 ? 14.525 5.563 -2.254 1.00 97.00 86 ILE A N 1
ATOM 649 C CA . ILE A 1 86 ? 14.731 4.886 -0.968 1.00 97.00 86 ILE A CA 1
ATOM 650 C C . ILE A 1 86 ? 15.026 5.846 0.198 1.00 97.00 86 ILE A C 1
ATOM 652 O O . ILE A 1 86 ? 14.577 5.582 1.310 1.00 97.00 86 ILE A O 1
ATOM 656 N N . ASP A 1 87 ? 15.716 6.969 -0.048 1.00 97.88 87 ASP A N 1
ATOM 657 C CA . ASP A 1 87 ? 15.981 7.991 0.981 1.00 97.88 87 ASP A CA 1
ATOM 658 C C . ASP A 1 87 ? 14.671 8.629 1.444 1.00 97.88 87 ASP A C 1
ATOM 660 O O . ASP A 1 87 ? 14.383 8.707 2.639 1.00 97.88 87 ASP A O 1
ATOM 664 N N . PHE A 1 88 ? 13.823 9.029 0.495 1.00 98.44 88 PHE A N 1
ATOM 665 C CA . PHE A 1 88 ? 12.535 9.619 0.835 1.00 98.44 88 PHE A CA 1
ATOM 666 C C . PHE A 1 88 ? 11.536 8.596 1.378 1.00 98.44 88 PHE A C 1
ATOM 668 O O . PHE A 1 88 ? 10.750 8.973 2.243 1.00 98.44 88 PHE A O 1
ATOM 675 N N . ILE A 1 89 ? 11.591 7.324 0.970 1.00 98.38 89 ILE A N 1
ATOM 676 C CA . ILE A 1 89 ? 10.816 6.241 1.602 1.00 98.38 89 ILE A CA 1
ATOM 677 C C . ILE A 1 89 ? 11.161 6.166 3.093 1.00 98.38 89 ILE A C 1
ATOM 679 O O . ILE A 1 89 ? 10.276 6.281 3.943 1.00 98.38 89 ILE A O 1
ATOM 683 N N . GLU A 1 90 ? 12.451 6.047 3.422 1.00 98.25 90 GLU A N 1
ATOM 684 C CA . GLU A 1 90 ? 12.921 5.960 4.806 1.00 98.25 90 GLU A CA 1
ATOM 685 C C . GLU A 1 90 ? 12.485 7.173 5.627 1.00 98.25 90 GLU A C 1
ATOM 687 O O . GLU A 1 90 ? 11.938 7.035 6.722 1.00 98.25 90 GLU A O 1
ATOM 692 N N . ARG A 1 91 ? 12.675 8.374 5.083 1.00 98.50 91 ARG A N 1
ATOM 693 C CA . ARG A 1 91 ? 12.336 9.617 5.779 1.00 98.50 91 ARG A CA 1
ATOM 694 C C . ARG A 1 91 ? 10.832 9.782 5.969 1.00 98.50 91 ARG A C 1
ATOM 696 O O . ARG A 1 91 ? 10.417 10.202 7.040 1.00 98.50 91 ARG A O 1
ATOM 703 N N . THR A 1 92 ? 10.020 9.387 4.994 1.00 98.50 92 THR A N 1
ATOM 704 C CA . THR A 1 92 ? 8.551 9.434 5.090 1.00 98.50 92 THR A CA 1
ATOM 705 C C . THR A 1 92 ? 8.030 8.490 6.174 1.00 98.50 92 THR A C 1
ATOM 707 O O . THR A 1 92 ? 7.187 8.882 6.990 1.00 98.50 92 THR A O 1
ATOM 710 N N . ILE A 1 93 ? 8.563 7.265 6.241 1.00 98.12 93 ILE A N 1
ATOM 711 C CA . ILE A 1 93 ? 8.194 6.302 7.286 1.00 98.12 93 ILE A CA 1
ATOM 712 C C . ILE A 1 93 ? 8.667 6.805 8.656 1.00 98.12 93 ILE A C 1
ATOM 714 O O . ILE A 1 93 ? 7.877 6.811 9.596 1.00 98.12 93 ILE A O 1
ATOM 718 N N . ASN A 1 94 ? 9.897 7.319 8.768 1.00 97.94 94 ASN A N 1
ATOM 719 C CA . ASN A 1 94 ? 10.421 7.886 10.016 1.00 97.94 94 ASN A CA 1
ATOM 720 C C . ASN A 1 94 ? 9.613 9.097 10.507 1.00 97.94 94 ASN A C 1
ATOM 722 O O . ASN A 1 94 ? 9.301 9.183 11.695 1.00 97.94 94 ASN A O 1
ATOM 726 N N . SER A 1 95 ? 9.211 10.010 9.620 1.00 97.94 95 SER A N 1
ATOM 727 C CA . SER A 1 95 ? 8.308 11.104 9.989 1.00 97.94 95 SER A CA 1
ATOM 728 C C . SER A 1 95 ? 6.968 10.548 10.484 1.00 97.94 95 SER A C 1
ATOM 730 O O . SER A 1 95 ? 6.468 10.988 11.518 1.00 97.94 95 SER A O 1
ATOM 732 N N . THR A 1 96 ? 6.422 9.514 9.838 1.00 97.50 96 THR A N 1
ATOM 733 C CA . THR A 1 96 ? 5.193 8.857 10.313 1.00 97.50 96 THR A CA 1
ATOM 734 C C . THR A 1 96 ? 5.377 8.232 11.700 1.00 97.50 96 THR A C 1
ATOM 736 O O . THR A 1 96 ? 4.543 8.471 12.570 1.00 97.50 96 THR A O 1
ATOM 739 N N . ILE A 1 97 ? 6.486 7.526 11.956 1.00 95.88 97 ILE A N 1
ATOM 740 C CA . ILE A 1 97 ? 6.865 6.993 13.282 1.00 95.88 97 ILE A CA 1
ATOM 741 C C . ILE A 1 97 ? 6.896 8.102 14.332 1.00 95.88 97 ILE A C 1
ATOM 743 O O . ILE A 1 97 ? 6.325 7.943 15.408 1.00 95.88 97 ILE A O 1
ATOM 747 N N . ASN A 1 98 ? 7.504 9.245 14.020 1.00 95.38 98 ASN A N 1
ATOM 748 C CA . ASN A 1 98 ? 7.630 10.349 14.968 1.00 95.38 98 ASN A CA 1
ATOM 749 C C . ASN A 1 98 ? 6.267 10.924 15.387 1.00 95.38 98 ASN A C 1
ATOM 751 O O . ASN A 1 98 ? 6.047 11.182 16.571 1.00 95.38 98 ASN A O 1
ATOM 755 N N . TYR A 1 99 ? 5.338 11.113 14.444 1.00 94.44 99 TYR A N 1
ATOM 756 C CA . TYR A 1 99 ? 4.025 11.709 14.730 1.00 94.44 99 TYR A CA 1
ATOM 757 C C . TYR A 1 99 ? 2.980 10.694 15.222 1.00 94.44 99 TYR A C 1
ATOM 759 O O . TYR A 1 99 ? 2.102 11.047 16.014 1.00 94.44 99 TYR A O 1
ATOM 767 N N . PHE A 1 100 ? 3.073 9.437 14.786 1.00 92.94 100 PHE A N 1
ATOM 768 C CA . PHE A 1 100 ? 2.204 8.329 15.198 1.00 92.94 100 PHE A CA 1
ATOM 769 C C . PHE A 1 100 ? 2.885 7.387 16.203 1.00 92.94 100 PHE A C 1
ATOM 771 O O . PHE A 1 100 ? 2.516 6.220 16.319 1.00 92.94 100 PHE A O 1
ATOM 778 N N . ASN A 1 101 ? 3.849 7.886 16.978 1.00 86.00 101 ASN A N 1
ATOM 779 C CA . ASN A 1 101 ? 4.488 7.101 18.029 1.00 86.00 101 ASN A CA 1
ATOM 780 C C . ASN A 1 101 ? 3.438 6.588 19.035 1.00 86.00 101 ASN A C 1
ATOM 782 O O . ASN A 1 101 ? 2.584 7.354 19.490 1.00 86.00 101 ASN A O 1
ATOM 786 N N . ASN A 1 102 ? 3.495 5.299 19.382 1.00 83.44 102 ASN A N 1
ATOM 787 C CA . ASN A 1 102 ? 2.500 4.583 20.201 1.00 83.44 102 ASN A CA 1
ATOM 788 C C . ASN A 1 102 ? 1.063 4.563 19.634 1.00 83.44 102 ASN A C 1
ATOM 790 O O . ASN A 1 102 ? 0.121 4.207 20.343 1.00 83.44 102 ASN A O 1
ATOM 794 N N . LYS A 1 103 ? 0.880 4.945 18.368 1.00 90.00 103 LYS A N 1
ATOM 795 C CA . LYS A 1 103 ? -0.367 4.832 17.605 1.00 90.00 103 LYS A CA 1
ATOM 796 C C . LYS A 1 103 ? -0.211 3.759 16.525 1.00 90.00 103 LYS A C 1
ATOM 798 O O . LYS A 1 103 ? 0.863 3.189 16.346 1.00 90.00 103 LYS A O 1
ATOM 803 N N . LYS A 1 104 ? -1.295 3.457 15.809 1.00 92.38 104 LYS A N 1
ATOM 804 C CA . LYS A 1 104 ? -1.274 2.471 14.722 1.00 92.38 104 LYS A CA 1
ATOM 805 C C . LYS A 1 104 ? -0.958 3.136 13.382 1.00 92.38 104 LYS A C 1
ATOM 807 O O . LYS A 1 104 ? -1.476 4.208 13.082 1.00 92.38 104 LYS A O 1
ATOM 812 N N . ALA A 1 105 ? -0.148 2.484 12.557 1.00 96.00 105 ALA A N 1
ATOM 813 C CA . ALA A 1 105 ? 0.059 2.886 11.173 1.00 96.00 105 ALA A CA 1
ATOM 814 C C . ALA A 1 105 ? 0.090 1.650 10.272 1.00 96.00 105 ALA A C 1
ATOM 816 O O . ALA A 1 105 ? 0.712 0.647 10.609 1.00 96.00 105 ALA A O 1
ATOM 817 N N . ILE A 1 106 ? -0.585 1.731 9.129 1.00 98.31 106 ILE A N 1
ATOM 818 C CA . ILE A 1 106 ? -0.545 0.722 8.070 1.00 98.31 106 ILE A CA 1
ATOM 819 C C . ILE A 1 106 ? -0.001 1.420 6.833 1.00 98.31 106 ILE A C 1
ATOM 821 O O . ILE A 1 106 ? -0.702 2.198 6.192 1.00 98.31 106 ILE A O 1
ATOM 825 N N . ILE A 1 107 ? 1.263 1.169 6.524 1.00 98.44 107 ILE A N 1
ATOM 826 C CA . ILE A 1 107 ? 1.965 1.778 5.396 1.00 98.44 107 ILE A CA 1
ATOM 827 C C . ILE A 1 107 ? 2.357 0.642 4.464 1.00 98.44 107 ILE A C 1
ATOM 829 O O . ILE A 1 107 ? 3.084 -0.251 4.893 1.00 98.44 107 ILE A O 1
ATOM 833 N N . ILE A 1 108 ? 1.883 0.656 3.222 1.00 98.56 108 ILE A N 1
ATOM 834 C CA . ILE A 1 108 ? 2.342 -0.257 2.162 1.00 98.56 108 ILE A CA 1
ATOM 835 C C . ILE A 1 108 ? 3.090 0.524 1.084 1.00 98.56 108 ILE A C 1
ATOM 837 O O . ILE A 1 108 ? 3.054 1.753 1.071 1.00 98.56 108 ILE A O 1
ATOM 841 N N . LEU A 1 109 ? 3.764 -0.197 0.195 1.00 98.38 109 LEU A N 1
ATOM 842 C CA . LEU A 1 109 ? 4.441 0.359 -0.969 1.00 98.38 109 LEU A CA 1
ATOM 843 C C . LEU A 1 109 ? 3.514 0.369 -2.191 1.00 98.38 109 LEU A C 1
ATOM 845 O O . LEU A 1 109 ? 2.693 -0.532 -2.375 1.00 98.38 109 LEU A O 1
ATOM 849 N N . GLY A 1 110 ? 3.676 1.383 -3.036 1.00 98.25 110 GLY A N 1
ATOM 850 C CA . GLY A 1 110 ? 3.085 1.465 -4.368 1.00 98.25 110 GLY A CA 1
ATOM 851 C C . GLY A 1 110 ? 4.107 1.233 -5.477 1.00 98.25 110 GLY A C 1
ATOM 852 O O . GLY A 1 110 ? 5.264 0.891 -5.216 1.00 98.25 110 GLY A O 1
ATOM 853 N N . ASN A 1 111 ? 3.684 1.361 -6.737 1.00 98.00 111 ASN A N 1
ATOM 854 C CA . ASN A 1 111 ? 4.557 1.057 -7.870 1.00 98.00 111 ASN A CA 1
ATOM 855 C C . ASN A 1 111 ? 5.735 2.032 -7.982 1.00 98.00 111 ASN A C 1
ATOM 857 O O . ASN A 1 111 ? 6.820 1.586 -8.356 1.00 98.00 111 ASN A O 1
ATOM 861 N N . HIS A 1 112 ? 5.578 3.316 -7.642 1.00 97.94 112 HIS A N 1
ATOM 862 C CA . HIS A 1 112 ? 6.701 4.261 -7.624 1.00 97.94 112 HIS A CA 1
ATOM 863 C C . HIS A 1 112 ? 7.750 3.879 -6.579 1.00 97.94 112 HIS A C 1
ATOM 865 O O . HIS A 1 112 ? 8.948 3.977 -6.858 1.00 97.94 112 HIS A O 1
ATOM 871 N N . ASP A 1 113 ? 7.308 3.349 -5.438 1.00 98.12 113 ASP A N 1
ATOM 872 C CA . ASP A 1 113 ? 8.206 2.920 -4.372 1.00 98.12 113 ASP A CA 1
ATOM 873 C C . ASP A 1 113 ? 9.025 1.684 -4.764 1.00 98.12 113 ASP A C 1
ATOM 875 O O . ASP A 1 113 ? 10.184 1.570 -4.376 1.00 98.12 113 ASP A O 1
ATOM 879 N N . VAL A 1 114 ? 8.444 0.744 -5.524 1.00 97.31 114 VAL A N 1
ATOM 880 C CA . VAL A 1 114 ? 9.089 -0.549 -5.826 1.00 97.31 114 VAL A CA 1
ATOM 881 C C . VAL A 1 114 ? 9.799 -0.613 -7.177 1.00 97.31 114 VAL A C 1
ATOM 883 O O . VAL A 1 114 ? 10.723 -1.412 -7.344 1.00 97.31 114 VAL A O 1
ATOM 886 N N . ARG A 1 115 ? 9.389 0.195 -8.162 1.00 96.62 115 ARG A N 1
ATOM 887 C CA . ARG A 1 115 ? 9.974 0.160 -9.516 1.00 96.62 115 ARG A CA 1
ATOM 888 C C . ARG A 1 115 ? 11.320 0.876 -9.607 1.00 96.62 115 ARG A C 1
ATOM 890 O O . ARG A 1 115 ? 12.102 0.585 -10.511 1.00 96.62 115 ARG A O 1
ATOM 897 N N . GLY A 1 116 ? 11.569 1.798 -8.679 1.00 95.19 116 GLY A N 1
ATOM 898 C CA . GLY A 1 116 ? 12.759 2.637 -8.613 1.00 95.19 116 GLY A CA 1
ATOM 899 C C . GLY A 1 116 ? 12.707 3.898 -9.484 1.00 95.19 116 GLY A C 1
ATOM 900 O O . GLY A 1 116 ? 11.849 4.037 -10.358 1.00 95.19 116 GLY A O 1
ATOM 901 N N . PRO A 1 117 ? 13.644 4.837 -9.268 1.00 95.19 117 PRO A N 1
ATOM 902 C CA . PRO A 1 117 ? 13.595 6.170 -9.873 1.00 95.19 117 PRO A CA 1
ATOM 903 C C . PRO A 1 117 ? 14.049 6.215 -11.340 1.00 95.19 117 PRO A C 1
ATOM 905 O O . PRO A 1 117 ? 13.707 7.153 -12.062 1.00 95.19 117 PRO A O 1
ATOM 908 N N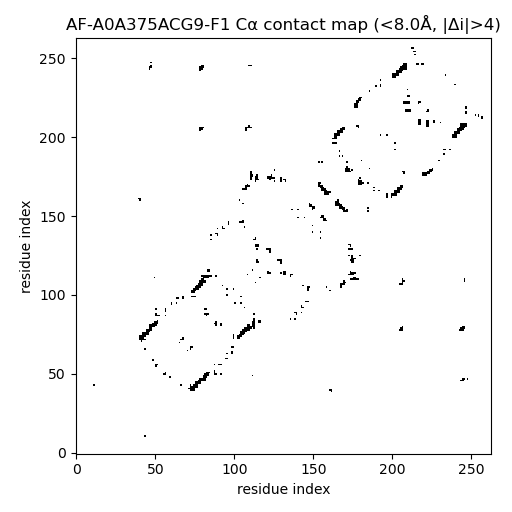 . ASP A 1 118 ? 14.841 5.241 -11.803 1.00 94.25 118 ASP A N 1
ATOM 909 C CA . ASP A 1 118 ? 15.379 5.250 -13.166 1.00 94.25 118 ASP A CA 1
ATOM 910 C C . ASP A 1 118 ? 14.438 4.549 -14.150 1.00 94.25 118 ASP A C 1
ATOM 912 O O . ASP A 1 118 ? 14.367 3.323 -14.241 1.00 94.25 118 ASP A O 1
ATOM 916 N N . SER A 1 119 ? 13.753 5.356 -14.958 1.00 93.88 119 SER A N 1
ATOM 917 C CA . SER A 1 119 ? 12.833 4.864 -15.985 1.00 93.88 119 SER A CA 1
ATOM 918 C C . SER A 1 119 ? 13.450 3.944 -17.042 1.00 93.88 119 SER A C 1
ATOM 920 O O . SER A 1 119 ? 12.716 3.202 -17.696 1.00 93.88 119 SER A O 1
ATOM 922 N N . LYS A 1 120 ? 14.780 3.944 -17.206 1.00 91.56 120 LYS A N 1
ATOM 923 C CA . LYS A 1 120 ? 15.475 3.078 -18.173 1.00 91.56 120 LYS A CA 1
ATOM 924 C C . LYS A 1 120 ? 15.471 1.606 -17.772 1.00 91.56 120 LYS A C 1
ATOM 926 O O . LYS A 1 120 ? 15.657 0.755 -18.637 1.00 91.56 120 LYS A O 1
ATOM 931 N N . ILE A 1 121 ? 15.271 1.315 -16.487 1.00 87.25 121 ILE A N 1
ATOM 932 C CA . ILE A 1 121 ? 15.314 -0.043 -15.928 1.00 87.25 121 ILE A CA 1
ATOM 933 C C . ILE A 1 121 ? 13.945 -0.530 -15.442 1.00 87.25 121 ILE A C 1
ATOM 935 O O . ILE A 1 121 ? 13.852 -1.590 -14.831 1.00 87.25 121 ILE A O 1
ATOM 939 N N . TRP A 1 122 ? 12.875 0.228 -15.694 1.00 95.31 122 TRP A N 1
ATOM 940 C CA . TRP A 1 122 ? 11.534 -0.158 -15.272 1.00 95.31 122 TRP A CA 1
ATOM 941 C C . TRP A 1 122 ? 11.082 -1.461 -15.930 1.00 95.31 122 TRP A C 1
ATOM 943 O O . TRP A 1 122 ? 10.980 -1.573 -17.154 1.00 95.31 122 TRP A O 1
ATOM 953 N N . VAL A 1 123 ? 10.741 -2.428 -15.084 1.00 95.94 123 VAL A N 1
ATOM 954 C CA . VAL A 1 123 ? 10.350 -3.775 -15.493 1.00 95.94 123 VAL A CA 1
ATOM 955 C C . VAL A 1 123 ? 8.839 -3.854 -15.705 1.00 95.94 123 VAL A C 1
ATOM 957 O O . VAL A 1 123 ? 8.063 -3.413 -14.862 1.00 95.94 123 VAL A O 1
ATOM 960 N N . LYS A 1 124 ? 8.407 -4.421 -16.836 1.00 94.88 124 LYS A N 1
ATOM 961 C CA . LYS A 1 124 ? 6.987 -4.728 -17.109 1.00 94.88 124 LYS A CA 1
ATOM 962 C C . LYS A 1 124 ? 6.679 -6.223 -17.086 1.00 94.88 124 LYS A C 1
ATOM 964 O O . LYS A 1 124 ? 5.547 -6.591 -16.813 1.00 94.88 124 LYS A O 1
ATOM 969 N N . ASP A 1 125 ? 7.662 -7.056 -17.415 1.00 94.81 125 ASP A N 1
ATOM 970 C CA . ASP A 1 125 ? 7.516 -8.510 -17.408 1.00 94.81 125 ASP A CA 1
ATOM 971 C C . ASP A 1 125 ? 7.704 -9.034 -15.973 1.00 94.81 125 ASP A C 1
ATOM 973 O O . ASP A 1 125 ? 8.793 -8.856 -15.424 1.00 94.81 125 ASP A O 1
ATOM 977 N N . PRO A 1 126 ? 6.705 -9.693 -15.360 1.00 92.12 126 PRO A N 1
ATOM 978 C CA . PRO A 1 126 ? 6.826 -10.257 -14.013 1.00 92.12 126 PRO A CA 1
ATOM 979 C C . PRO A 1 126 ? 7.906 -11.331 -13.857 1.00 92.12 126 PRO A C 1
ATOM 981 O O . PRO A 1 126 ? 8.284 -11.662 -12.731 1.00 92.12 126 PRO A O 1
ATOM 984 N N . LYS A 1 127 ? 8.421 -11.873 -14.965 1.00 93.62 127 LYS A N 1
ATOM 985 C CA . LYS A 1 127 ? 9.520 -12.845 -14.964 1.00 93.62 127 LYS A CA 1
ATOM 986 C C . LYS A 1 127 ? 10.902 -12.196 -14.969 1.00 93.62 127 LYS A C 1
ATOM 988 O O . LYS A 1 127 ? 11.886 -12.891 -14.719 1.00 93.62 127 LYS A O 1
ATOM 993 N N . ALA A 1 128 ? 10.999 -10.904 -15.273 1.00 94.44 128 ALA A N 1
ATOM 994 C CA . ALA A 1 128 ? 12.268 -10.190 -15.288 1.00 94.44 128 ALA A CA 1
ATOM 995 C C . ALA A 1 128 ? 12.658 -9.709 -13.880 1.00 94.44 128 ALA A C 1
ATOM 997 O O . ALA A 1 128 ? 11.808 -9.370 -13.056 1.00 94.44 128 ALA A O 1
ATOM 998 N N . ASP A 1 129 ? 13.963 -9.676 -13.606 1.00 91.31 129 ASP A N 1
ATOM 999 C CA . ASP A 1 129 ? 14.484 -9.219 -12.317 1.00 91.31 129 ASP A CA 1
ATOM 1000 C C . ASP A 1 129 ? 14.486 -7.689 -12.242 1.00 91.31 129 ASP A C 1
ATOM 1002 O O . ASP A 1 129 ? 14.943 -7.016 -13.169 1.00 91.31 129 ASP A O 1
ATOM 1006 N N . ASN A 1 130 ? 14.027 -7.143 -11.115 1.00 94.94 130 ASN A N 1
ATOM 1007 C CA . ASN A 1 130 ? 14.237 -5.742 -10.771 1.00 94.94 130 ASN A CA 1
ATOM 1008 C C . ASN A 1 130 ? 15.230 -5.673 -9.596 1.00 94.94 130 ASN A C 1
ATOM 1010 O O . ASN A 1 130 ? 14.839 -5.926 -8.453 1.00 94.94 130 ASN A O 1
ATOM 1014 N N . PRO A 1 131 ? 16.502 -5.303 -9.827 1.00 92.31 131 PRO A N 1
ATOM 1015 C CA . PRO A 1 131 ? 17.498 -5.255 -8.759 1.00 92.31 131 PRO A CA 1
ATOM 1016 C C . PRO A 1 131 ? 17.185 -4.190 -7.699 1.00 92.31 131 PRO A C 1
ATOM 1018 O O . PRO A 1 131 ? 17.550 -4.366 -6.538 1.00 92.31 131 PRO A O 1
ATOM 1021 N N . TYR A 1 132 ? 16.481 -3.113 -8.063 1.00 95.88 132 TYR A N 1
ATOM 1022 C CA . TYR A 1 132 ? 16.068 -2.082 -7.112 1.00 95.88 132 TYR A CA 1
ATOM 1023 C C . TYR A 1 132 ? 15.053 -2.626 -6.099 1.00 95.88 132 TYR A C 1
ATOM 1025 O O . TYR A 1 132 ? 15.157 -2.336 -4.907 1.00 95.88 132 TYR A O 1
ATOM 1033 N N . TYR A 1 133 ? 1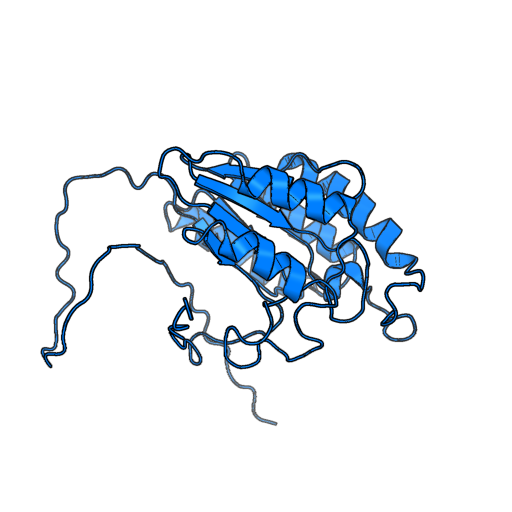4.124 -3.470 -6.561 1.00 96.00 133 TYR A N 1
ATOM 1034 C CA . TYR A 1 133 ? 13.068 -4.045 -5.729 1.00 96.00 133 TYR A CA 1
ATOM 1035 C C . TYR A 1 133 ? 13.620 -4.793 -4.508 1.00 96.00 133 TYR A C 1
ATOM 1037 O O . TYR A 1 133 ? 13.154 -4.582 -3.391 1.00 96.00 133 TYR A O 1
ATOM 1045 N N . LYS A 1 134 ? 14.656 -5.619 -4.708 1.00 92.19 134 LYS A N 1
ATOM 1046 C CA . LYS A 1 134 ? 15.296 -6.394 -3.630 1.00 92.19 134 LYS A CA 1
ATOM 1047 C C . LYS A 1 134 ? 15.835 -5.489 -2.521 1.00 92.19 134 LYS A C 1
ATOM 1049 O O . LYS A 1 134 ? 15.624 -5.756 -1.347 1.00 92.19 134 LYS A O 1
ATOM 1054 N N . VAL A 1 135 ? 16.472 -4.381 -2.896 1.00 95.69 135 VAL A N 1
ATOM 1055 C CA . VAL A 1 135 ? 17.051 -3.433 -1.936 1.00 95.69 135 VAL A CA 1
ATOM 1056 C C . VAL A 1 135 ? 15.961 -2.653 -1.200 1.00 95.69 135 VAL A C 1
ATOM 1058 O O . VAL A 1 135 ? 16.016 -2.504 0.021 1.00 95.69 135 VAL A O 1
ATOM 1061 N N . VAL A 1 136 ? 14.961 -2.143 -1.926 1.00 97.12 136 VAL A N 1
ATOM 1062 C CA . VAL A 1 136 ? 13.925 -1.299 -1.317 1.00 97.12 136 VAL A CA 1
ATOM 1063 C C . VAL A 1 136 ? 12.994 -2.096 -0.407 1.00 97.12 136 VAL A C 1
ATOM 1065 O O . VAL A 1 136 ? 12.643 -1.596 0.660 1.00 97.12 136 VAL A O 1
ATOM 1068 N N . ILE A 1 137 ? 12.647 -3.340 -0.760 1.00 96.62 137 ILE A N 1
ATOM 1069 C CA . ILE A 1 137 ? 11.738 -4.154 0.055 1.00 96.62 137 ILE A CA 1
ATOM 1070 C C . ILE A 1 137 ? 12.378 -4.552 1.389 1.00 96.62 137 ILE A C 1
ATOM 1072 O O . ILE A 1 137 ? 11.725 -4.472 2.428 1.00 96.62 137 ILE A O 1
ATOM 1076 N N . GLU A 1 138 ? 13.670 -4.895 1.389 1.00 95.81 138 GLU A N 1
ATOM 1077 C CA . GLU A 1 138 ? 14.427 -5.202 2.608 1.00 95.81 138 GLU A CA 1
ATOM 1078 C C . GLU A 1 138 ? 14.493 -3.985 3.539 1.00 95.81 138 GLU A C 1
ATOM 1080 O O . GLU A 1 138 ? 14.184 -4.083 4.730 1.00 95.81 138 GLU A O 1
ATOM 1085 N N . LYS A 1 139 ? 14.828 -2.814 2.984 1.00 97.06 139 LYS A N 1
ATOM 1086 C CA . LYS A 1 139 ? 14.898 -1.557 3.737 1.00 97.06 139 LYS A CA 1
ATOM 1087 C C . LYS A 1 139 ? 13.533 -1.139 4.289 1.00 97.06 139 LYS A C 1
ATOM 1089 O O . LYS A 1 139 ? 13.445 -0.731 5.447 1.00 97.06 139 LYS A O 1
ATOM 1094 N N . TYR A 1 140 ? 12.476 -1.270 3.490 1.00 97.62 140 TYR A N 1
ATOM 1095 C CA . TYR A 1 140 ? 11.103 -1.004 3.913 1.00 97.62 140 TYR A CA 1
ATOM 1096 C C . TYR A 1 140 ? 10.692 -1.904 5.082 1.00 97.62 140 TYR A C 1
ATOM 1098 O O . TYR A 1 140 ? 10.266 -1.385 6.111 1.00 97.62 140 TYR A O 1
ATOM 1106 N N . VAL A 1 141 ? 10.880 -3.225 4.970 1.00 97.31 141 VAL A N 1
ATOM 1107 C CA . VAL A 1 141 ? 10.542 -4.177 6.044 1.00 97.31 141 VAL A CA 1
ATOM 1108 C C . VAL A 1 141 ? 11.303 -3.846 7.327 1.00 97.31 141 VAL A C 1
ATOM 1110 O O . VAL A 1 141 ? 10.725 -3.890 8.413 1.00 97.31 141 VAL A O 1
ATOM 1113 N N . GLN A 1 142 ? 12.583 -3.478 7.219 1.00 96.44 142 GLN A N 1
ATOM 1114 C CA . GLN A 1 142 ? 13.391 -3.099 8.376 1.00 96.44 142 GLN A CA 1
ATOM 1115 C C . GLN A 1 142 ? 12.810 -1.879 9.101 1.00 96.44 142 GLN A C 1
ATOM 1117 O O . GLN A 1 142 ? 12.628 -1.925 10.317 1.00 96.44 142 GLN A O 1
ATOM 1122 N N . ILE A 1 143 ? 12.516 -0.793 8.385 1.00 96.25 143 ILE A N 1
ATOM 1123 C CA . ILE A 1 143 ? 12.060 0.460 9.007 1.00 96.25 143 ILE A CA 1
ATOM 1124 C C . ILE A 1 143 ? 10.603 0.344 9.474 1.00 96.25 143 ILE A C 1
ATOM 1126 O O . ILE A 1 143 ? 10.270 0.784 10.574 1.00 96.25 143 ILE A O 1
ATOM 1130 N N . ASN A 1 144 ? 9.735 -0.291 8.681 1.00 96.19 144 ASN A N 1
ATOM 1131 C CA . ASN A 1 144 ? 8.315 -0.446 9.001 1.00 96.19 144 ASN A CA 1
ATOM 1132 C C . ASN A 1 144 ? 8.052 -1.475 10.121 1.00 96.19 144 ASN A C 1
ATOM 1134 O O . ASN A 1 144 ? 6.946 -1.533 10.658 1.00 96.19 144 ASN A O 1
ATOM 1138 N N . SER A 1 145 ? 9.074 -2.229 10.548 1.00 95.19 145 SER A N 1
ATOM 1139 C CA . SER A 1 145 ? 8.984 -3.181 11.666 1.00 95.19 145 SER A CA 1
ATOM 1140 C C . SER A 1 145 ? 8.569 -2.560 13.008 1.00 95.19 145 SER A C 1
ATOM 1142 O O . SER A 1 145 ? 8.072 -3.269 13.882 1.00 95.19 145 SER A O 1
ATOM 1144 N N . LEU A 1 146 ? 8.721 -1.238 13.169 1.00 91.94 146 LEU A N 1
ATOM 1145 C CA . LEU A 1 146 ? 8.213 -0.505 14.334 1.00 91.94 146 LEU A CA 1
ATOM 1146 C C . LEU A 1 146 ? 6.680 -0.449 14.388 1.00 91.94 146 LEU A C 1
ATOM 1148 O O . LEU A 1 146 ? 6.118 -0.294 15.470 1.00 91.94 146 LEU A O 1
ATOM 1152 N N . PHE A 1 147 ? 6.011 -0.585 13.242 1.00 93.69 147 PHE A N 1
ATOM 1153 C CA . PHE A 1 147 ? 4.554 -0.595 13.151 1.00 93.69 147 PHE A CA 1
ATOM 1154 C C . PHE A 1 147 ? 3.970 -1.983 12.931 1.00 93.69 147 PHE A C 1
ATOM 1156 O O . PHE A 1 147 ? 2.886 -2.252 13.443 1.00 93.69 147 PHE A O 1
ATOM 1163 N N . ALA A 1 148 ? 4.658 -2.839 12.172 1.00 94.94 148 ALA A N 1
ATOM 1164 C CA . ALA A 1 148 ? 4.079 -4.078 11.679 1.00 94.94 148 ALA A CA 1
ATOM 1165 C C . ALA A 1 148 ? 5.058 -5.252 11.687 1.00 94.94 148 ALA A C 1
ATOM 1167 O O . ALA A 1 148 ? 6.237 -5.134 11.349 1.00 94.94 148 ALA A O 1
ATOM 1168 N N . LYS A 1 149 ? 4.531 -6.441 11.982 1.00 96.12 149 LYS A N 1
ATOM 1169 C CA . LYS A 1 149 ? 5.267 -7.695 11.817 1.00 96.12 149 LYS A CA 1
ATOM 1170 C C . LYS A 1 149 ? 5.036 -8.264 10.416 1.00 96.12 149 LYS A C 1
ATOM 1172 O O . LYS A 1 149 ? 4.025 -8.911 10.159 1.00 96.12 149 LYS A O 1
ATOM 1177 N N . HIS A 1 150 ? 6.006 -8.063 9.532 1.00 96.88 150 HIS A N 1
ATOM 1178 C CA . HIS A 1 150 ? 5.945 -8.557 8.157 1.00 96.88 150 HIS A CA 1
ATOM 1179 C C . HIS A 1 150 ? 6.066 -10.078 8.055 1.00 96.88 150 HIS A C 1
ATOM 1181 O O . HIS A 1 150 ? 6.820 -10.724 8.790 1.00 96.88 150 HIS A O 1
ATOM 1187 N N . VAL A 1 151 ? 5.359 -10.642 7.080 1.00 94.31 151 VAL A N 1
ATOM 1188 C CA . VAL A 1 151 ? 5.502 -12.037 6.683 1.00 94.31 151 VAL A CA 1
ATOM 1189 C C . VAL A 1 151 ? 6.817 -12.210 5.935 1.00 94.31 151 VAL A C 1
ATOM 1191 O O . VAL A 1 151 ? 7.129 -11.487 4.984 1.00 94.31 151 VAL A O 1
ATOM 1194 N N . THR A 1 152 ? 7.596 -13.196 6.368 1.00 85.06 152 THR A N 1
ATOM 1195 C CA . THR A 1 152 ? 8.853 -13.561 5.722 1.00 85.06 152 THR A CA 1
ATOM 1196 C C . THR A 1 152 ? 8.605 -13.961 4.267 1.00 85.06 152 THR A C 1
ATOM 1198 O O . THR A 1 152 ? 7.823 -14.867 3.996 1.00 85.06 152 THR A O 1
ATOM 1201 N N . GLY A 1 153 ? 9.295 -13.299 3.338 1.00 83.12 153 GLY A N 1
ATOM 1202 C CA . GLY A 1 153 ? 9.281 -13.624 1.909 1.00 83.12 153 GLY A CA 1
ATOM 1203 C C . GLY A 1 153 ? 8.459 -12.688 1.018 1.00 83.12 153 GLY A C 1
ATOM 1204 O O . GLY A 1 153 ? 8.793 -12.596 -0.155 1.00 83.12 153 GLY A O 1
ATOM 1205 N N . HIS A 1 154 ? 7.454 -11.971 1.539 1.00 85.56 154 HIS A N 1
ATOM 1206 C CA . HIS A 1 154 ? 6.554 -11.153 0.698 1.00 85.56 154 HIS A CA 1
ATOM 1207 C C . HIS A 1 154 ? 6.098 -9.816 1.309 1.00 85.56 154 HIS A C 1
ATOM 1209 O O . HIS A 1 154 ? 5.187 -9.174 0.795 1.00 85.56 154 HIS A O 1
ATOM 1215 N N . ALA A 1 155 ? 6.699 -9.381 2.426 1.00 95.19 155 ALA A N 1
ATOM 1216 C CA . ALA A 1 155 ? 6.494 -8.066 3.063 1.00 95.19 155 ALA A CA 1
ATOM 1217 C C . ALA A 1 155 ? 5.033 -7.659 3.369 1.00 95.19 155 ALA A C 1
ATOM 1219 O O . ALA A 1 155 ? 4.779 -6.547 3.832 1.00 95.19 155 ALA A O 1
ATOM 1220 N N . CYS A 1 156 ? 4.062 -8.540 3.155 1.00 98.31 156 CYS A N 1
ATOM 1221 C CA . CYS A 1 156 ? 2.683 -8.358 3.576 1.00 98.31 156 CYS A CA 1
ATOM 1222 C C . CYS A 1 156 ? 2.599 -8.471 5.098 1.00 98.31 156 CYS A C 1
ATOM 1224 O O . CYS A 1 156 ? 3.482 -9.047 5.736 1.00 98.31 156 CYS A O 1
ATOM 1226 N N . PHE A 1 157 ? 1.544 -7.928 5.685 1.00 98.69 157 PHE A N 1
ATOM 1227 C CA . PHE A 1 157 ? 1.281 -8.022 7.118 1.00 98.69 157 PHE A CA 1
ATOM 1228 C C . PHE A 1 157 ? -0.204 -7.799 7.389 1.00 98.69 157 PHE A C 1
ATOM 1230 O O . PHE A 1 157 ? -0.947 -7.348 6.517 1.00 98.69 157 PHE A O 1
ATOM 1237 N N . ASP A 1 158 ? -0.646 -8.107 8.598 1.00 98.31 158 ASP A N 1
ATOM 1238 C CA . ASP A 1 158 ? -1.981 -7.772 9.064 1.00 98.31 158 ASP A CA 1
ATOM 1239 C C . ASP A 1 158 ? -1.929 -7.127 10.446 1.00 98.31 158 ASP A C 1
ATOM 1241 O O . ASP A 1 158 ? -1.009 -7.364 11.223 1.00 98.31 158 ASP A O 1
ATOM 1245 N N . GLU A 1 159 ? -2.925 -6.302 10.742 1.00 96.12 159 GLU A N 1
ATOM 1246 C CA . GLU A 1 159 ? -3.080 -5.619 12.020 1.00 96.12 159 GLU A CA 1
ATOM 1247 C C . GLU A 1 159 ? -4.543 -5.660 12.460 1.00 96.12 159 GLU A C 1
ATOM 1249 O O . GLU A 1 159 ? -5.470 -5.625 11.648 1.00 96.12 159 GLU A O 1
ATOM 1254 N N . TRP A 1 160 ? -4.749 -5.695 13.774 1.00 94.56 160 TRP A N 1
ATOM 1255 C CA . TRP A 1 160 ? -6.074 -5.611 14.377 1.00 94.56 160 TRP A CA 1
ATOM 1256 C C . TRP A 1 160 ? -6.234 -4.268 15.076 1.00 94.56 160 TRP A C 1
ATOM 1258 O O . TRP A 1 160 ? -5.424 -3.896 15.928 1.00 94.56 160 TRP A O 1
ATOM 1268 N N . ILE A 1 161 ? -7.291 -3.541 14.717 1.00 92.56 161 ILE A N 1
ATOM 1269 C CA . ILE A 1 161 ? -7.618 -2.235 15.294 1.00 92.56 161 ILE A CA 1
ATOM 1270 C C . ILE A 1 161 ? -9.093 -2.272 15.699 1.00 92.56 161 ILE A C 1
ATOM 1272 O O . ILE A 1 161 ? -9.980 -2.431 14.861 1.00 92.56 161 ILE A O 1
ATOM 1276 N N . ASP A 1 162 ? -9.353 -2.221 17.005 1.00 89.88 162 ASP A N 1
ATOM 1277 C CA . ASP A 1 162 ? -10.687 -2.344 17.619 1.00 89.88 162 ASP A CA 1
ATOM 1278 C C . ASP A 1 162 ? -11.529 -3.520 17.119 1.00 89.88 162 ASP A C 1
ATOM 1280 O O . ASP A 1 162 ? -12.723 -3.403 16.817 1.00 89.88 162 ASP A O 1
ATOM 1284 N N . GLY A 1 163 ? -10.876 -4.674 16.996 1.00 91.38 163 GLY A N 1
ATOM 1285 C CA . GLY A 1 163 ? -11.492 -5.912 16.528 1.00 91.38 163 GLY A CA 1
ATOM 1286 C C . GLY A 1 163 ? -11.735 -5.970 15.019 1.00 91.38 163 GLY A C 1
ATOM 1287 O O . GLY A 1 163 ? -12.187 -7.001 14.538 1.00 91.38 163 GLY A O 1
ATOM 1288 N N . HIS A 1 164 ? -11.426 -4.918 14.259 1.00 94.69 164 HIS A N 1
ATOM 1289 C CA . HIS A 1 164 ? -11.415 -4.967 12.799 1.00 94.69 164 HIS A CA 1
ATOM 1290 C C . HIS A 1 164 ? -10.067 -5.472 12.300 1.00 94.69 164 HIS A C 1
ATOM 1292 O O . HIS A 1 164 ? -9.025 -5.152 12.875 1.00 94.69 164 HIS A O 1
ATOM 1298 N N . HIS A 1 165 ? -10.100 -6.236 11.211 1.00 97.19 165 HIS A N 1
ATOM 1299 C CA . HIS A 1 165 ? -8.919 -6.874 10.641 1.00 97.19 165 HIS A CA 1
ATOM 1300 C C . HIS A 1 165 ? -8.459 -6.116 9.403 1.00 97.19 165 HIS A C 1
ATOM 1302 O O . HIS A 1 165 ? -9.194 -6.019 8.420 1.00 97.19 165 HIS A O 1
ATOM 1308 N N . PHE A 1 166 ? -7.251 -5.574 9.457 1.00 98.25 166 PHE A N 1
ATOM 1309 C CA . PHE A 1 166 ? -6.623 -4.848 8.364 1.00 98.25 166 PHE A CA 1
ATOM 1310 C C . PHE A 1 166 ? -5.533 -5.719 7.757 1.00 98.25 166 PHE A C 1
ATOM 1312 O O . PHE A 1 166 ? -4.620 -6.145 8.454 1.00 98.25 166 PHE A O 1
ATOM 1319 N N . ILE A 1 167 ? -5.629 -5.983 6.460 1.00 98.75 167 ILE A N 1
ATOM 1320 C CA . ILE A 1 167 ? -4.752 -6.892 5.729 1.00 98.75 167 ILE A CA 1
ATOM 1321 C C . ILE A 1 167 ? -4.022 -6.073 4.670 1.00 98.75 167 ILE A C 1
ATOM 1323 O O . ILE A 1 167 ? -4.634 -5.569 3.729 1.00 98.75 167 ILE A O 1
ATOM 1327 N N . ALA A 1 168 ? -2.717 -5.915 4.847 1.00 98.69 168 ALA A N 1
ATOM 1328 C CA . ALA A 1 168 ? -1.859 -5.081 4.025 1.00 98.69 168 ALA A CA 1
ATOM 1329 C C . ALA A 1 168 ? -1.105 -5.934 2.996 1.00 98.69 168 ALA A C 1
ATOM 1331 O O . ALA A 1 168 ? -0.252 -6.756 3.347 1.00 98.69 168 ALA A O 1
ATOM 1332 N N . LEU A 1 169 ? -1.434 -5.733 1.720 1.00 98.62 169 LEU A N 1
ATOM 1333 C CA . LEU A 1 169 ? -0.838 -6.428 0.584 1.00 98.62 169 LEU A CA 1
ATOM 1334 C C . LEU A 1 169 ? 0.246 -5.558 -0.056 1.00 98.62 169 LEU A C 1
ATOM 1336 O O . LEU A 1 169 ? -0.048 -4.527 -0.659 1.00 98.62 169 LEU A O 1
ATOM 1340 N N . ASN A 1 170 ? 1.494 -6.012 0.048 1.00 98.19 170 ASN A N 1
ATOM 1341 C CA . ASN A 1 170 ? 2.614 -5.501 -0.736 1.00 98.19 170 ASN A CA 1
ATOM 1342 C C . ASN A 1 170 ? 2.836 -6.408 -1.951 1.00 98.19 170 ASN A C 1
ATOM 1344 O O . ASN A 1 170 ? 2.684 -7.624 -1.852 1.00 98.19 170 ASN A O 1
ATOM 1348 N N . THR A 1 171 ? 3.184 -5.815 -3.092 1.00 97.81 171 THR A N 1
ATOM 1349 C CA . THR A 1 171 ? 3.543 -6.565 -4.305 1.00 97.81 171 THR A CA 1
ATOM 1350 C C . THR A 1 171 ? 4.819 -7.377 -4.088 1.00 97.81 171 THR A C 1
ATOM 1352 O O . THR A 1 171 ? 5.734 -6.911 -3.418 1.00 97.81 171 THR A O 1
ATOM 1355 N N . ASP A 1 172 ? 4.903 -8.548 -4.715 1.00 97.44 172 ASP A N 1
ATOM 1356 C CA . ASP A 1 172 ? 6.055 -9.452 -4.680 1.00 97.44 172 ASP A CA 1
ATOM 1357 C C . ASP A 1 172 ? 7.114 -9.126 -5.736 1.00 97.44 172 ASP A C 1
ATOM 1359 O O . ASP A 1 172 ? 8.174 -9.759 -5.782 1.00 97.44 172 ASP A O 1
ATOM 1363 N N . ARG A 1 173 ? 6.837 -8.159 -6.617 1.00 96.25 173 ARG A N 1
ATOM 1364 C CA . ARG A 1 173 ? 7.748 -7.704 -7.674 1.00 96.25 173 ARG A CA 1
ATOM 1365 C C . ARG A 1 173 ? 7.688 -6.190 -7.828 1.00 96.25 173 ARG A C 1
ATOM 1367 O O . ARG A 1 173 ? 6.616 -5.589 -7.765 1.00 96.25 173 ARG A O 1
ATOM 1374 N N . GLY A 1 174 ? 8.835 -5.591 -8.143 1.00 96.44 174 GLY A N 1
ATOM 1375 C CA . GLY A 1 174 ? 8.946 -4.175 -8.495 1.00 96.44 174 GLY A CA 1
ATOM 1376 C C . GLY A 1 174 ? 8.604 -3.898 -9.954 1.00 96.44 174 GLY A C 1
ATOM 1377 O O . GLY A 1 174 ? 9.482 -3.511 -10.726 1.00 96.44 174 GLY A O 1
ATOM 1378 N N . LEU A 1 175 ? 7.354 -4.128 -10.352 1.00 97.44 175 LEU A N 1
ATOM 1379 C CA . LEU A 1 175 ? 6.901 -3.790 -11.701 1.00 97.44 175 LEU A CA 1
ATOM 1380 C C . LEU A 1 175 ? 6.619 -2.297 -11.825 1.00 97.44 175 LEU A C 1
ATOM 1382 O O . LEU A 1 175 ? 6.333 -1.608 -10.851 1.00 97.44 175 LEU A O 1
ATOM 1386 N N . LYS A 1 176 ? 6.689 -1.799 -13.059 1.00 96.81 176 LYS A N 1
ATOM 1387 C CA . LYS A 1 176 ? 6.557 -0.377 -13.368 1.00 96.81 176 LYS A CA 1
ATOM 1388 C C . LYS A 1 176 ? 5.246 0.221 -12.852 1.00 96.81 176 LYS A C 1
ATOM 1390 O O . LYS A 1 176 ? 5.267 1.315 -12.293 1.00 96.81 176 LYS A O 1
ATOM 1395 N N . ASP A 1 177 ? 4.128 -0.447 -13.126 1.00 96.38 177 ASP A N 1
ATOM 1396 C CA . ASP A 1 177 ? 2.796 0.103 -12.853 1.00 96.38 177 ASP A CA 1
ATOM 1397 C C . ASP A 1 177 ? 1.844 -0.906 -12.157 1.00 96.38 177 ASP A C 1
ATOM 1399 O O . ASP A 1 177 ? 0.896 -0.492 -11.502 1.00 96.38 177 ASP A O 1
ATOM 1403 N N . GLN A 1 178 ? 2.098 -2.218 -12.240 1.00 97.19 178 GLN A N 1
ATOM 1404 C CA . GLN A 1 178 ? 1.188 -3.273 -11.756 1.00 97.19 178 GLN A CA 1
ATOM 1405 C C . GLN A 1 178 ? 1.664 -3.920 -10.447 1.00 97.19 178 GLN A C 1
ATOM 1407 O O . GLN A 1 178 ? 2.864 -3.957 -10.175 1.00 97.19 178 GLN A O 1
ATOM 1412 N N . ALA A 1 179 ? 0.739 -4.506 -9.684 1.00 97.50 179 ALA A N 1
ATOM 1413 C CA . ALA A 1 179 ? 1.089 -5.454 -8.632 1.00 97.50 179 ALA A CA 1
ATOM 1414 C C . ALA A 1 179 ? 1.356 -6.843 -9.221 1.00 97.50 179 ALA A C 1
ATOM 1416 O O . ALA A 1 179 ? 0.830 -7.214 -10.275 1.00 97.50 179 ALA A O 1
ATOM 1417 N N . PHE A 1 180 ? 2.135 -7.635 -8.496 1.00 97.94 180 PHE A N 1
ATOM 1418 C CA . PHE A 1 180 ? 2.277 -9.061 -8.736 1.00 97.94 180 PHE A CA 1
ATOM 1419 C C . PHE A 1 180 ? 2.250 -9.799 -7.405 1.00 97.94 180 PHE A C 1
ATOM 1421 O O . PHE A 1 180 ? 2.901 -9.366 -6.459 1.00 97.94 180 PHE A O 1
ATOM 1428 N N . PHE A 1 181 ? 1.528 -10.915 -7.339 1.00 98.06 181 PHE A N 1
ATOM 1429 C CA . PHE A 1 181 ? 1.456 -11.740 -6.135 1.00 98.06 181 PHE A CA 1
ATOM 1430 C C . PHE A 1 181 ? 1.822 -13.186 -6.456 1.00 98.06 181 PHE A C 1
ATOM 1432 O O . PHE A 1 181 ? 1.177 -13.832 -7.285 1.00 98.06 181 PHE A O 1
ATOM 1439 N N . ASP A 1 182 ? 2.845 -13.694 -5.777 1.00 97.44 182 ASP A N 1
ATOM 1440 C CA . ASP A 1 182 ? 3.224 -15.097 -5.801 1.00 97.44 182 ASP A CA 1
ATOM 1441 C C . ASP A 1 182 ? 2.155 -15.950 -5.100 1.00 97.44 182 ASP A C 1
ATOM 1443 O O . ASP A 1 182 ? 1.411 -15.509 -4.218 1.00 97.44 182 ASP A O 1
ATOM 1447 N N . GLU A 1 183 ? 2.111 -17.235 -5.444 1.00 97.19 183 GLU A N 1
ATOM 1448 C CA . GLU A 1 183 ? 1.155 -18.185 -4.868 1.00 97.19 183 GLU A CA 1
ATOM 1449 C C . GLU A 1 183 ? 1.256 -18.311 -3.336 1.00 97.19 183 GLU A C 1
ATOM 1451 O O . GLU A 1 183 ? 0.265 -18.595 -2.665 1.00 97.19 183 GLU A O 1
ATOM 1456 N N . SER A 1 184 ? 2.439 -18.097 -2.750 1.00 97.44 184 SER A N 1
ATOM 1457 C CA . SER A 1 184 ? 2.599 -18.037 -1.289 1.00 97.44 184 SER A CA 1
ATOM 1458 C C . SER A 1 184 ? 1.833 -16.869 -0.678 1.00 97.44 184 SER A C 1
ATOM 1460 O O . SER A 1 184 ? 1.142 -17.057 0.323 1.00 97.44 184 SER A O 1
ATOM 1462 N N . THR A 1 185 ? 1.907 -15.700 -1.307 1.00 98.31 185 THR A N 1
ATOM 1463 C CA . THR A 1 185 ? 1.236 -14.478 -0.865 1.00 98.31 185 THR A CA 1
ATOM 1464 C C . THR A 1 185 ? -0.270 -14.606 -1.028 1.00 98.31 185 THR A C 1
ATOM 1466 O O . THR A 1 185 ? -1.015 -14.288 -0.105 1.00 98.31 185 THR A O 1
ATOM 1469 N N . LEU A 1 186 ? -0.728 -15.173 -2.149 1.00 98.38 186 LEU A N 1
ATOM 1470 C CA . LEU A 1 186 ? -2.145 -15.457 -2.382 1.00 98.38 186 LEU A CA 1
ATOM 1471 C C . LEU A 1 186 ? -2.716 -16.447 -1.358 1.00 98.38 186 LEU A C 1
ATOM 1473 O O . LEU A 1 186 ? -3.812 -16.222 -0.846 1.00 98.38 186 LEU A O 1
ATOM 1477 N N . ARG A 1 187 ? -1.978 -17.513 -1.013 1.00 98.00 187 ARG A N 1
ATOM 1478 C CA . ARG A 1 187 ? -2.390 -18.457 0.043 1.00 98.00 187 ARG A CA 1
ATOM 1479 C C . ARG A 1 187 ? -2.425 -17.807 1.419 1.00 98.00 187 ARG A C 1
ATOM 1481 O O . ARG A 1 187 ? -3.358 -18.059 2.177 1.00 98.00 187 ARG A O 1
ATOM 1488 N N . TRP A 1 188 ? -1.428 -16.986 1.749 1.00 98.44 188 TRP A N 1
ATOM 1489 C CA . TRP A 1 188 ? -1.426 -16.234 3.003 1.00 98.44 188 TRP A CA 1
ATOM 1490 C C . TRP A 1 188 ? -2.630 -15.287 3.073 1.00 98.44 188 TRP A C 1
ATOM 1492 O O . TRP A 1 188 ? -3.359 -15.299 4.064 1.00 98.44 188 TRP A O 1
ATOM 1502 N N . PHE A 1 189 ? -2.890 -14.543 1.996 1.00 98.62 189 PHE A N 1
ATOM 1503 C CA . PHE A 1 189 ? -4.029 -13.638 1.892 1.00 98.62 189 PHE A CA 1
ATOM 1504 C C . PHE A 1 189 ? -5.359 -14.382 2.053 1.00 98.62 189 PHE A C 1
ATOM 1506 O O . PHE A 1 189 ? -6.175 -14.003 2.888 1.00 98.62 189 PHE A O 1
ATOM 1513 N N . GLU A 1 190 ? -5.562 -15.483 1.326 1.00 98.56 190 GLU A N 1
ATOM 1514 C CA . GLU A 1 190 ? -6.748 -16.334 1.468 1.00 98.56 190 GLU A CA 1
ATOM 1515 C C . GLU A 1 190 ? -6.906 -16.860 2.905 1.00 98.56 190 GLU A C 1
ATOM 1517 O O . GLU A 1 190 ? -8.010 -16.848 3.449 1.00 98.56 190 GLU A O 1
ATOM 1522 N N . GLY A 1 191 ? -5.807 -17.256 3.553 1.00 98.19 191 GLY A N 1
ATOM 1523 C CA . GLY A 1 191 ? -5.794 -17.635 4.966 1.00 98.19 191 GLY A CA 1
ATOM 1524 C C . GLY A 1 191 ? -6.302 -16.517 5.880 1.00 98.19 191 GLY A C 1
ATOM 1525 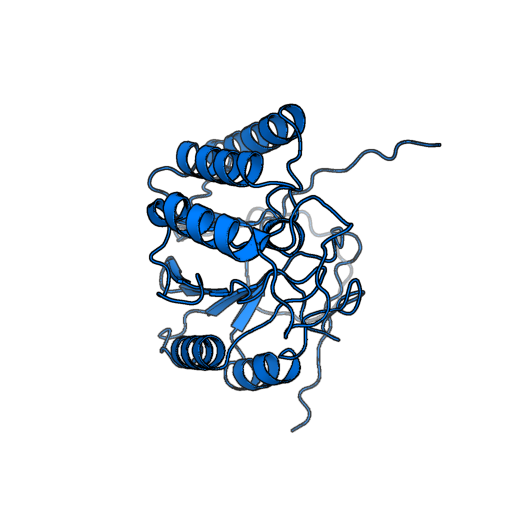O O . GLY A 1 191 ? -7.202 -16.754 6.683 1.00 98.19 191 GLY A O 1
ATOM 1526 N N . LYS A 1 192 ? -5.796 -15.290 5.708 1.00 98.12 192 LYS A N 1
ATOM 1527 C CA . LYS A 1 192 ? -6.236 -14.110 6.473 1.00 98.12 192 LYS A CA 1
ATOM 1528 C C . LYS A 1 192 ? -7.690 -13.744 6.224 1.00 98.12 192 LYS A C 1
ATOM 1530 O O . LYS A 1 192 ? -8.420 -13.434 7.162 1.00 98.12 192 LYS A O 1
ATOM 1535 N N . MET A 1 193 ? -8.153 -13.856 4.986 1.00 98.19 193 MET A N 1
ATOM 1536 C CA . MET A 1 193 ? -9.553 -13.607 4.655 1.00 98.19 193 MET A CA 1
ATOM 1537 C C . MET A 1 193 ? -10.514 -14.600 5.335 1.00 98.19 193 MET A C 1
ATOM 1539 O O . MET A 1 193 ? -11.627 -14.213 5.710 1.00 98.19 193 MET A O 1
ATOM 1543 N N . ASN A 1 194 ? -10.064 -15.835 5.582 1.00 97.31 194 ASN A N 1
ATOM 1544 C CA . ASN A 1 194 ? -10.819 -16.872 6.291 1.00 97.31 194 ASN A CA 1
ATOM 1545 C C . ASN A 1 194 ? -10.830 -16.723 7.825 1.00 97.31 194 ASN A C 1
ATOM 1547 O O . ASN A 1 194 ? -11.617 -17.403 8.485 1.00 97.31 194 ASN A O 1
ATOM 1551 N N . GLU A 1 195 ? -10.009 -15.848 8.414 1.00 96.56 195 GLU A N 1
ATOM 1552 C CA . GLU A 1 195 ? -10.032 -15.614 9.864 1.00 96.56 195 GLU A CA 1
ATOM 1553 C C . GLU A 1 195 ? -11.380 -14.995 10.289 1.00 96.56 195 GLU A C 1
ATOM 1555 O O . GLU A 1 195 ? -11.910 -14.085 9.645 1.00 96.56 195 GLU A O 1
ATOM 1560 N N . ASN A 1 196 ? -11.985 -15.503 11.365 1.00 91.56 196 ASN A N 1
ATOM 1561 C CA . ASN A 1 196 ? -13.287 -15.025 11.833 1.00 91.56 196 ASN A CA 1
ATOM 1562 C C . ASN A 1 196 ? -13.138 -13.689 12.576 1.00 91.56 196 ASN A C 1
ATOM 1564 O O . ASN A 1 196 ? -12.426 -13.607 13.572 1.00 91.56 196 ASN A O 1
ATOM 1568 N N . THR A 1 197 ? -13.862 -12.665 12.133 1.00 88.81 197 THR A N 1
ATOM 1569 C CA . THR A 1 197 ? -13.857 -11.322 12.731 1.00 88.81 197 THR A CA 1
ATOM 1570 C C . THR A 1 197 ? -14.966 -11.106 13.764 1.00 88.81 197 THR A C 1
ATOM 1572 O O . THR A 1 197 ? -15.161 -9.985 14.222 1.00 88.81 197 THR A O 1
ATOM 1575 N N . GLN A 1 198 ? -15.729 -12.146 14.126 1.00 88.38 198 GLN A N 1
ATOM 1576 C CA . GLN A 1 198 ? -16.812 -12.082 15.121 1.00 88.38 198 GLN A CA 1
ATOM 1577 C C . GLN A 1 198 ? -17.810 -10.933 14.854 1.00 88.38 198 GLN A C 1
ATOM 1579 O O . GLN A 1 198 ? -18.254 -10.242 15.768 1.00 88.38 198 GLN A O 1
ATOM 1584 N N . GLY A 1 199 ? -18.140 -10.703 13.578 1.00 84.38 199 GLY A N 1
ATOM 1585 C CA . GLY A 1 199 ? -19.051 -9.638 13.137 1.00 84.38 199 GLY A CA 1
ATOM 1586 C C . GLY A 1 199 ? -18.393 -8.274 12.876 1.00 84.38 199 GLY A C 1
ATOM 1587 O O . GLY A 1 199 ? -19.066 -7.358 12.404 1.00 84.38 199 GLY A O 1
ATOM 1588 N N . LYS A 1 200 ? -17.087 -8.115 13.129 1.00 91.62 200 LYS A N 1
ATOM 1589 C CA . LYS A 1 200 ? -16.307 -6.935 12.711 1.00 91.62 200 LYS A CA 1
ATOM 1590 C C . LYS A 1 200 ? -15.895 -7.032 11.239 1.00 91.62 200 LYS A C 1
ATOM 1592 O O . LYS A 1 200 ? -15.935 -8.101 10.631 1.00 91.62 200 LYS A O 1
ATOM 1597 N N . LYS A 1 201 ? -15.518 -5.902 10.639 1.00 94.50 201 LYS A N 1
ATOM 1598 C CA . LYS A 1 201 ? -15.204 -5.814 9.200 1.00 94.50 201 LYS A CA 1
ATOM 1599 C C . LYS A 1 201 ? -13.741 -6.124 8.894 1.00 94.50 201 LYS A C 1
ATOM 1601 O O . LYS A 1 201 ? -12.868 -5.946 9.747 1.00 94.50 201 LYS A O 1
ATOM 1606 N N . LYS A 1 202 ? -13.505 -6.558 7.654 1.00 97.50 202 LYS A N 1
ATOM 1607 C CA . LYS A 1 202 ? -12.169 -6.692 7.069 1.00 97.50 202 LYS A CA 1
ATOM 1608 C C . LYS A 1 202 ? -11.873 -5.513 6.153 1.00 97.50 202 LYS A C 1
ATOM 1610 O O . LYS A 1 202 ? -12.748 -5.072 5.408 1.00 97.50 202 LYS A O 1
ATOM 1615 N N . PHE A 1 203 ? -10.633 -5.050 6.183 1.00 98.12 203 PHE A N 1
ATOM 1616 C CA . PHE A 1 203 ? -10.107 -4.021 5.300 1.00 98.12 203 PHE A CA 1
ATOM 1617 C C . PHE A 1 203 ? -8.885 -4.582 4.586 1.00 98.12 203 PHE A C 1
ATOM 1619 O O . PHE A 1 203 ? -7.942 -5.020 5.237 1.00 98.12 203 PHE A O 1
ATOM 1626 N N . VAL A 1 204 ? -8.891 -4.567 3.260 1.00 98.69 204 VAL A N 1
ATOM 1627 C CA . VAL A 1 204 ? -7.743 -4.945 2.436 1.00 98.69 204 VAL A CA 1
ATOM 1628 C C . VAL A 1 204 ? -7.107 -3.675 1.901 1.00 98.69 204 VAL A C 1
ATOM 1630 O O . VAL A 1 204 ? -7.766 -2.876 1.238 1.00 98.69 204 VAL A O 1
ATOM 1633 N N . ILE A 1 205 ? -5.832 -3.482 2.214 1.00 98.69 205 ILE A N 1
ATOM 1634 C CA . ILE A 1 205 ? -5.043 -2.338 1.780 1.00 98.69 205 ILE A CA 1
ATOM 1635 C C . ILE A 1 205 ? -4.116 -2.842 0.685 1.00 98.69 205 ILE A C 1
ATOM 1637 O O . ILE A 1 205 ? -3.292 -3.722 0.927 1.00 98.69 205 ILE A O 1
ATOM 1641 N N . VAL A 1 206 ? -4.273 -2.306 -0.519 1.00 98.50 206 VAL A N 1
ATOM 1642 C CA . VAL A 1 206 ? -3.476 -2.666 -1.695 1.00 98.50 206 VAL A CA 1
ATOM 1643 C C . VAL A 1 206 ? -3.362 -1.443 -2.587 1.00 98.50 206 VAL A C 1
ATOM 1645 O O . VAL A 1 206 ? -4.349 -0.746 -2.787 1.00 98.50 206 VAL A O 1
ATOM 1648 N N . HIS A 1 207 ? -2.171 -1.147 -3.101 1.00 98.19 207 HIS A N 1
ATOM 1649 C CA . HIS A 1 207 ? -1.959 0.114 -3.805 1.00 98.19 207 HIS A CA 1
ATOM 1650 C C . HIS A 1 2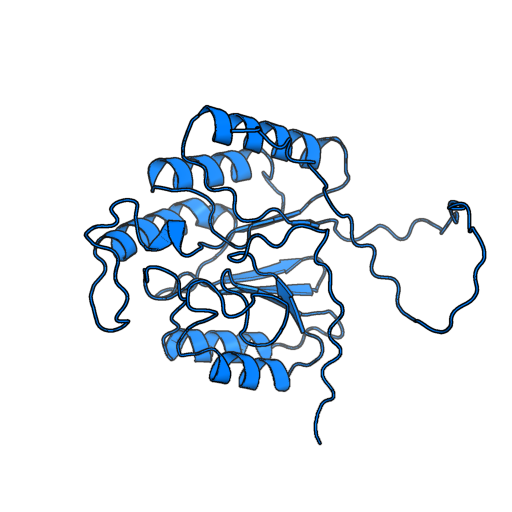07 ? -2.741 0.181 -5.123 1.00 98.19 207 HIS A C 1
ATOM 1652 O O . HIS A 1 207 ? -3.497 1.126 -5.357 1.00 98.19 207 HIS A O 1
ATOM 1658 N N . GLN A 1 208 ? -2.617 -0.849 -5.962 1.00 97.62 208 GLN A N 1
ATOM 1659 C CA . GLN A 1 208 ? -3.299 -0.901 -7.246 1.00 97.62 208 GLN A CA 1
ATOM 1660 C C . GLN A 1 208 ? -4.799 -1.144 -7.073 1.00 97.62 208 GLN A C 1
ATOM 1662 O O . GLN A 1 208 ? -5.251 -2.015 -6.330 1.00 97.62 208 GLN A O 1
ATOM 1667 N N . SER A 1 209 ? -5.578 -0.382 -7.832 1.00 94.06 209 SER A N 1
ATOM 1668 C CA . SER A 1 209 ? -7.028 -0.520 -7.893 1.00 94.06 209 SER A CA 1
ATOM 1669 C C . SER A 1 209 ? -7.432 -1.810 -8.604 1.00 94.06 209 SER A C 1
ATOM 1671 O O . SER A 1 209 ? -6.902 -2.122 -9.667 1.00 94.06 209 SER A O 1
ATOM 1673 N N . LEU A 1 210 ? -8.406 -2.543 -8.054 1.00 95.56 210 LEU A N 1
ATOM 1674 C CA . LEU A 1 210 ? -8.991 -3.701 -8.734 1.00 95.56 210 LEU A CA 1
ATOM 1675 C C . LEU A 1 210 ? -9.649 -3.275 -10.046 1.00 95.56 210 LEU A C 1
ATOM 1677 O O . LEU A 1 210 ? -10.450 -2.337 -10.064 1.00 95.56 210 LEU A O 1
ATOM 1681 N N . ASN A 1 211 ? -9.394 -4.020 -11.117 1.00 95.88 211 ASN A N 1
ATOM 1682 C CA . ASN A 1 211 ? -9.907 -3.708 -12.448 1.00 95.88 211 ASN A CA 1
ATOM 1683 C C . ASN A 1 211 ? -11.444 -3.630 -12.450 1.00 95.88 211 ASN A C 1
ATOM 1685 O O . ASN A 1 211 ? -12.111 -4.349 -11.704 1.00 95.88 211 ASN A O 1
ATOM 1689 N N . ASP A 1 212 ? -12.035 -2.791 -13.297 1.00 93.75 212 ASP A N 1
ATOM 1690 C CA . ASP A 1 212 ? -13.498 -2.724 -13.487 1.00 93.75 212 ASP A CA 1
ATOM 1691 C C . ASP A 1 212 ? -14.321 -2.535 -12.190 1.00 93.75 212 ASP A C 1
ATOM 1693 O O . ASP A 1 212 ? -15.426 -3.081 -12.054 1.00 93.75 212 ASP A O 1
ATOM 1697 N N . THR A 1 213 ? -13.769 -1.814 -11.207 1.00 89.06 213 THR A N 1
ATOM 1698 C CA . THR A 1 213 ? -14.469 -1.483 -9.950 1.00 89.06 213 THR A CA 1
ATOM 1699 C C . THR A 1 213 ? -14.916 -0.030 -9.860 1.00 89.06 213 THR A C 1
ATOM 1701 O O . THR A 1 213 ? -15.896 0.249 -9.179 1.00 89.06 213 THR A O 1
ATOM 1704 N N . HIS A 1 214 ? -14.219 0.884 -10.536 1.00 88.25 214 HIS A N 1
ATOM 1705 C CA . HIS A 1 214 ? -14.534 2.310 -10.565 1.00 88.25 214 HIS A CA 1
ATOM 1706 C C . HIS A 1 214 ? -13.899 2.997 -11.783 1.00 88.25 214 HIS A C 1
ATOM 1708 O O . HIS A 1 214 ? -13.088 2.400 -12.505 1.00 88.25 214 HIS A O 1
ATOM 1714 N N . TRP A 1 215 ? -14.259 4.262 -12.029 1.00 86.38 215 TRP A N 1
ATOM 1715 C CA . TRP A 1 215 ? -13.677 5.045 -13.118 1.00 86.38 215 TRP A CA 1
ATOM 1716 C C . TRP A 1 215 ? -12.150 5.035 -13.055 1.00 86.38 215 TRP A C 1
ATOM 1718 O O . TRP A 1 215 ? -11.558 5.329 -12.018 1.00 86.38 215 TRP A O 1
ATOM 1728 N N . ARG A 1 216 ? -11.517 4.731 -14.193 1.00 90.06 216 ARG A N 1
ATOM 1729 C CA . ARG A 1 216 ? -10.056 4.648 -14.363 1.00 90.06 216 ARG A CA 1
ATOM 1730 C C . ARG A 1 216 ? -9.346 3.528 -13.602 1.00 90.06 216 ARG A C 1
ATOM 1732 O O . ARG A 1 216 ? -8.127 3.469 -13.698 1.00 90.06 216 ARG A O 1
ATOM 1739 N N . ALA A 1 217 ? -10.057 2.597 -12.967 1.00 91.50 217 ALA A N 1
ATOM 1740 C CA . ALA A 1 217 ? -9.428 1.486 -12.246 1.00 91.50 217 ALA A CA 1
ATOM 1741 C C . ALA A 1 217 ? -8.464 0.637 -13.107 1.00 91.50 217 ALA A C 1
ATOM 1743 O O . ALA A 1 217 ? -7.535 0.042 -12.584 1.00 91.50 217 ALA A O 1
ATOM 1744 N N . ASN A 1 218 ? -8.660 0.617 -14.432 1.00 94.56 218 ASN A N 1
ATOM 1745 C CA . ASN A 1 218 ? -7.803 -0.091 -15.391 1.00 94.56 218 ASN A CA 1
ATOM 1746 C C . ASN A 1 218 ? -6.641 0.756 -15.957 1.00 94.56 218 ASN A C 1
ATOM 1748 O O . ASN A 1 218 ? -5.878 0.269 -16.793 1.00 94.56 218 ASN A O 1
ATOM 1752 N N . LEU A 1 219 ? -6.534 2.044 -15.602 1.00 92.12 219 LEU A N 1
ATOM 1753 C CA . LEU A 1 219 ? -5.436 2.886 -16.084 1.00 92.12 219 LEU A CA 1
ATOM 1754 C C . LEU A 1 219 ? -4.107 2.454 -15.465 1.00 92.12 219 LEU A C 1
ATOM 1756 O O . LEU A 1 219 ? -4.070 1.779 -14.442 1.00 92.12 219 LEU A O 1
ATOM 1760 N N . PHE A 1 220 ? -3.012 2.845 -16.122 1.00 92.19 220 PHE A N 1
ATOM 1761 C CA . PHE A 1 220 ? -1.651 2.558 -15.658 1.00 92.19 220 PHE A CA 1
ATOM 1762 C C . PHE A 1 220 ? -1.442 1.061 -15.368 1.00 92.19 220 PHE A C 1
ATOM 1764 O O . PHE A 1 220 ? -0.925 0.672 -14.332 1.00 92.19 220 PHE A O 1
ATOM 1771 N N . GLY A 1 221 ? -1.899 0.203 -16.284 1.00 88.81 221 GLY A N 1
ATOM 1772 C CA . GLY A 1 221 ? -1.757 -1.251 -16.166 1.00 88.81 221 GLY A CA 1
ATOM 1773 C C . GLY A 1 221 ? -2.806 -1.939 -15.285 1.00 88.81 221 GLY A C 1
ATOM 1774 O O . GLY A 1 221 ? -2.861 -3.169 -15.301 1.00 88.81 221 GLY A O 1
ATOM 1775 N N . GLY A 1 222 ? -3.658 -1.189 -14.581 1.00 94.00 222 GLY A N 1
ATOM 1776 C CA . GLY A 1 222 ? -4.655 -1.751 -13.674 1.00 94.00 222 GLY A CA 1
ATOM 1777 C C . GLY A 1 222 ? -4.018 -2.517 -12.513 1.00 94.00 222 GLY A C 1
ATOM 1778 O O . GLY A 1 222 ? -2.897 -2.223 -12.101 1.00 94.00 222 GLY A O 1
ATOM 1779 N N . PHE A 1 223 ? -4.725 -3.521 -11.997 1.00 97.19 223 PHE A N 1
ATOM 1780 C CA . PHE A 1 223 ? -4.280 -4.280 -10.830 1.00 97.19 223 PHE A CA 1
ATOM 1781 C C . PHE A 1 223 ? -3.033 -5.140 -11.091 1.00 97.19 223 PHE A C 1
ATOM 1783 O O . PHE A 1 223 ? -2.079 -5.100 -10.318 1.00 97.19 223 PHE A O 1
ATOM 1790 N N . GLY A 1 224 ? -3.027 -5.905 -12.187 1.00 96.00 224 GLY A N 1
ATOM 1791 C CA . GLY A 1 224 ? -1.990 -6.893 -12.502 1.00 96.00 224 GLY A CA 1
ATOM 1792 C C . GLY A 1 224 ? -2.570 -8.267 -12.845 1.00 96.00 224 GLY A C 1
ATOM 1793 O O . GLY A 1 224 ? -3.789 -8.438 -12.926 1.00 96.00 224 GLY A O 1
ATOM 1794 N N . GLU A 1 225 ? -1.700 -9.258 -13.057 1.00 96.19 225 GLU A N 1
ATOM 1795 C CA . GLU A 1 225 ? -2.093 -10.596 -13.536 1.00 96.19 225 GLU A CA 1
ATOM 1796 C C . GLU A 1 225 ? -3.049 -11.326 -12.575 1.00 96.19 225 GLU A C 1
ATOM 1798 O O . GLU A 1 225 ? -3.929 -12.070 -13.012 1.00 96.19 225 GLU A O 1
ATOM 1803 N N . GLN A 1 226 ? -2.924 -11.086 -11.266 1.00 97.88 226 GLN A N 1
ATOM 1804 C CA . GLN A 1 226 ? -3.707 -11.763 -10.228 1.00 97.88 226 GLN A CA 1
ATOM 1805 C C . GLN A 1 226 ? -5.050 -11.083 -9.902 1.00 97.88 226 GLN A C 1
ATOM 1807 O O . GLN A 1 226 ? -5.733 -11.523 -8.977 1.00 97.88 226 GLN A O 1
ATOM 1812 N N . ASP A 1 227 ? -5.477 -10.063 -10.657 1.00 98.25 227 ASP A N 1
ATOM 1813 C CA . ASP A 1 227 ? -6.744 -9.341 -10.433 1.00 98.25 227 ASP A CA 1
ATOM 1814 C C . ASP A 1 227 ? -7.946 -10.283 -10.251 1.00 98.25 227 ASP A C 1
ATOM 1816 O O . ASP A 1 227 ? -8.685 -10.203 -9.265 1.00 98.25 227 ASP A O 1
ATOM 1820 N N . LYS A 1 228 ? -8.104 -11.238 -11.176 1.00 98.12 228 LYS A N 1
ATOM 1821 C CA . LYS A 1 228 ? -9.182 -12.231 -11.128 1.00 98.12 228 LYS A CA 1
ATOM 1822 C C . LYS A 1 228 ? -9.104 -13.081 -9.859 1.00 98.12 228 LYS A C 1
ATOM 1824 O O . LYS A 1 228 ? -10.117 -13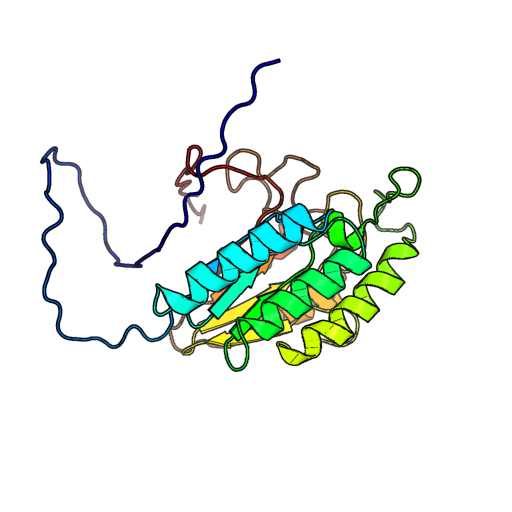.276 -9.194 1.00 98.12 228 LYS A O 1
ATOM 1829 N N . ARG A 1 229 ? -7.908 -13.559 -9.504 1.00 98.25 229 ARG A N 1
ATOM 1830 C CA . ARG A 1 229 ? -7.701 -14.441 -8.348 1.00 98.25 229 ARG A CA 1
ATOM 1831 C C . ARG A 1 229 ? -7.977 -13.722 -7.027 1.00 98.25 229 ARG A C 1
ATOM 1833 O O . ARG A 1 229 ? -8.620 -14.291 -6.149 1.00 98.25 229 ARG A O 1
ATOM 1840 N N . ILE A 1 230 ? -7.557 -12.464 -6.900 1.00 98.12 230 ILE A N 1
ATOM 1841 C CA . ILE A 1 230 ? -7.872 -11.629 -5.735 1.00 98.12 230 ILE A CA 1
ATOM 1842 C C . ILE A 1 230 ? -9.386 -11.420 -5.618 1.00 98.12 230 ILE A C 1
ATOM 1844 O O . ILE A 1 230 ? -9.949 -11.627 -4.543 1.00 98.12 230 ILE A O 1
ATOM 1848 N N . LYS A 1 231 ? -10.075 -11.097 -6.721 1.00 97.62 231 LYS A N 1
ATOM 1849 C CA . LYS A 1 231 ? -11.542 -10.956 -6.734 1.00 97.62 231 LYS A CA 1
ATOM 1850 C C . LYS A 1 231 ? -12.267 -12.242 -6.340 1.00 97.62 231 LYS A C 1
ATOM 1852 O O . LYS A 1 231 ? -13.221 -12.172 -5.576 1.00 97.62 231 LYS A O 1
ATOM 1857 N N . GLU A 1 232 ? -11.821 -13.405 -6.809 1.00 97.69 232 GLU A N 1
ATOM 1858 C CA . GLU A 1 232 ? -12.383 -14.705 -6.407 1.00 97.69 232 GLU A CA 1
ATOM 1859 C C . GLU A 1 232 ? -12.258 -14.951 -4.899 1.00 97.69 232 GLU A C 1
ATOM 1861 O O . GLU A 1 232 ? -13.199 -15.442 -4.272 1.00 97.69 232 GLU A O 1
ATOM 1866 N N . ILE A 1 233 ? -11.119 -14.585 -4.298 1.00 98.12 233 ILE A N 1
ATOM 1867 C CA . ILE A 1 233 ? -10.949 -14.661 -2.845 1.00 98.12 233 ILE A CA 1
ATOM 1868 C C . ILE A 1 233 ? -11.950 -13.724 -2.165 1.00 98.12 233 ILE A C 1
ATOM 1870 O O . ILE A 1 233 ? -12.730 -14.179 -1.333 1.00 98.12 233 ILE A O 1
ATOM 1874 N N . LEU A 1 234 ? -11.984 -12.452 -2.566 1.00 96.69 234 LEU A N 1
ATOM 1875 C CA . LEU A 1 234 ? -12.841 -11.420 -1.976 1.00 96.69 234 LEU A CA 1
ATOM 1876 C C . LEU A 1 234 ? -14.343 -11.716 -2.102 1.00 96.69 234 LEU A C 1
ATOM 1878 O O . LEU A 1 234 ? -15.092 -11.427 -1.174 1.00 96.69 234 LEU A O 1
ATOM 1882 N N . LEU A 1 235 ? -14.795 -12.329 -3.202 1.00 95.50 235 LEU A N 1
ATOM 1883 C CA . LEU A 1 235 ? -16.206 -12.689 -3.414 1.00 95.50 235 LEU A CA 1
ATOM 1884 C C . LEU A 1 235 ? -16.747 -13.659 -2.353 1.00 95.50 235 LEU A C 1
ATOM 1886 O O . LEU A 1 235 ? -17.944 -13.652 -2.077 1.00 95.50 235 LEU A O 1
ATOM 1890 N N . ARG A 1 236 ? -15.880 -14.460 -1.721 1.00 95.75 236 ARG A N 1
ATOM 1891 C CA . ARG A 1 236 ? -16.255 -15.342 -0.599 1.00 95.75 236 ARG A CA 1
ATOM 1892 C C . ARG A 1 236 ? -16.352 -14.604 0.741 1.00 95.75 236 ARG A C 1
ATOM 1894 O O . ARG A 1 236 ? -16.813 -15.182 1.721 1.00 95.75 236 ARG A O 1
ATOM 1901 N N . HIS A 1 237 ? -15.953 -13.333 0.783 1.00 95.00 237 HIS A N 1
ATOM 1902 C CA . HIS A 1 237 ? -15.943 -12.484 1.973 1.00 95.00 237 HIS A CA 1
ATOM 1903 C C . HIS A 1 237 ? -16.594 -11.121 1.669 1.00 95.00 237 HIS A C 1
ATOM 1905 O O . HIS A 1 237 ? -15.913 -10.093 1.685 1.00 95.00 237 HIS A O 1
ATOM 1911 N N . PRO A 1 238 ? -17.913 -11.078 1.402 1.00 88.19 238 PRO A N 1
ATOM 1912 C CA . PRO A 1 238 ? -18.601 -9.881 0.904 1.00 88.19 238 PRO A CA 1
ATOM 1913 C C . PRO A 1 238 ? -18.610 -8.691 1.880 1.00 88.19 238 PRO A C 1
ATOM 1915 O O . PRO A 1 238 ? -18.877 -7.567 1.469 1.00 88.19 238 PRO A O 1
ATOM 1918 N N . GLU A 1 239 ? -18.286 -8.897 3.159 1.00 88.38 239 GLU A N 1
ATOM 1919 C CA . GLU A 1 239 ? -18.188 -7.835 4.175 1.00 88.38 239 GLU A CA 1
ATOM 1920 C C . GLU A 1 239 ? -16.790 -7.185 4.259 1.00 88.38 239 GLU A C 1
ATOM 1922 O O . GLU A 1 239 ? -16.356 -6.745 5.329 1.00 88.38 239 GLU A O 1
ATOM 1927 N N . THR A 1 240 ? -16.079 -7.146 3.130 1.00 94.81 240 THR A N 1
ATOM 1928 C CA . THR A 1 240 ? -14.708 -6.634 3.022 1.00 94.81 240 THR A CA 1
ATOM 1929 C C . THR A 1 240 ? -14.679 -5.284 2.320 1.00 94.81 240 THR A C 1
ATOM 1931 O O . THR A 1 240 ? -15.256 -5.118 1.248 1.00 94.81 240 THR A O 1
ATOM 1934 N N . PHE A 1 241 ? -13.948 -4.334 2.896 1.00 95.75 241 PHE A N 1
ATOM 1935 C CA . PHE A 1 241 ? -13.633 -3.051 2.274 1.00 95.75 241 PHE A CA 1
ATOM 1936 C C . PHE A 1 241 ? -12.240 -3.092 1.660 1.00 95.75 241 PHE A C 1
ATOM 1938 O O . PHE A 1 241 ? -11.340 -3.728 2.204 1.00 95.75 241 PHE A O 1
ATOM 1945 N N . ILE A 1 242 ? -12.051 -2.384 0.551 1.00 96.25 242 ILE A N 1
ATOM 1946 C CA . ILE A 1 242 ? -10.756 -2.286 -0.123 1.00 96.25 242 ILE A CA 1
ATOM 1947 C C . ILE A 1 242 ? -10.351 -0.821 -0.165 1.00 96.25 242 ILE A C 1
ATOM 1949 O O . ILE A 1 242 ? -11.159 0.035 -0.525 1.00 96.25 242 ILE A O 1
ATOM 1953 N N . ILE A 1 243 ? -9.111 -0.549 0.228 1.00 96.38 243 ILE A N 1
ATOM 1954 C CA . ILE A 1 243 ? -8.511 0.782 0.240 1.00 96.38 243 ILE A CA 1
ATOM 1955 C C . ILE A 1 243 ? -7.305 0.745 -0.697 1.00 96.38 243 ILE A C 1
ATOM 1957 O O . ILE A 1 243 ? -6.368 -0.019 -0.461 1.00 96.38 243 ILE A O 1
ATOM 1961 N N . SER A 1 244 ? -7.346 1.571 -1.743 1.00 95.38 244 SER A N 1
ATOM 1962 C CA . SER A 1 244 ? -6.312 1.657 -2.778 1.00 95.38 244 SER A CA 1
ATOM 1963 C C . SER A 1 244 ? -5.991 3.097 -3.178 1.00 95.38 244 SER A C 1
ATOM 1965 O O . SER A 1 244 ? -6.764 4.013 -2.887 1.00 95.38 244 SER A O 1
ATOM 1967 N N . GLY A 1 245 ? -4.850 3.273 -3.848 1.00 93.44 245 GLY A N 1
ATOM 1968 C CA . GLY A 1 245 ? -4.355 4.531 -4.414 1.00 93.44 245 GLY A CA 1
ATOM 1969 C C . GLY A 1 245 ? -4.214 4.432 -5.937 1.00 93.44 245 GLY A C 1
ATOM 1970 O O . GLY A 1 245 ? -5.175 4.056 -6.624 1.00 93.44 245 GLY A O 1
ATOM 1971 N N . HIS A 1 246 ? -3.018 4.737 -6.456 1.00 95.94 246 HIS A N 1
ATOM 1972 C CA . HIS A 1 246 ? -2.518 4.535 -7.833 1.00 95.94 246 HIS A CA 1
ATOM 1973 C C . HIS A 1 246 ? -3.149 5.427 -8.907 1.00 95.94 246 HIS A C 1
ATOM 1975 O O . HIS A 1 246 ? -2.496 5.927 -9.819 1.00 95.94 246 HIS A O 1
ATOM 1981 N N . ILE A 1 247 ? -4.460 5.646 -8.836 1.00 92.69 247 ILE A N 1
ATOM 1982 C CA . ILE A 1 247 ? -5.223 6.296 -9.910 1.00 92.69 247 ILE A CA 1
ATOM 1983 C C . ILE A 1 247 ? -5.354 7.815 -9.699 1.00 92.69 247 ILE A C 1
ATOM 1985 O O . ILE A 1 247 ? -5.715 8.539 -10.631 1.00 92.69 247 ILE A O 1
ATOM 1989 N N . HIS A 1 248 ? -5.049 8.320 -8.495 1.00 90.31 248 HIS A N 1
ATOM 1990 C CA . HIS A 1 248 ? -5.169 9.739 -8.117 1.00 90.31 248 HIS A CA 1
ATOM 1991 C C . HIS A 1 248 ? -6.544 10.336 -8.458 1.00 90.31 248 HIS A C 1
ATOM 1993 O O . HIS A 1 248 ? -6.671 11.497 -8.872 1.00 90.31 248 HIS A O 1
ATOM 1999 N N . ASN A 1 249 ? -7.603 9.537 -8.314 1.00 79.69 249 ASN A N 1
ATOM 2000 C CA . ASN A 1 249 ? -8.955 10.047 -8.467 1.00 79.69 249 ASN A CA 1
ATOM 2001 C C . ASN A 1 249 ? -9.225 11.050 -7.341 1.00 79.69 249 ASN A C 1
ATOM 2003 O O . ASN A 1 249 ? -9.214 10.712 -6.161 1.00 79.69 249 ASN A O 1
ATOM 2007 N N . GLY A 1 250 ? -9.457 12.310 -7.708 1.00 66.56 250 GLY A N 1
ATOM 2008 C CA . GLY A 1 250 ? -9.888 13.318 -6.746 1.00 66.56 250 GLY A CA 1
ATOM 2009 C C . GLY A 1 250 ? -11.315 13.048 -6.261 1.00 66.56 250 GLY A C 1
ATOM 2010 O O . GLY A 1 250 ? -12.105 12.397 -6.942 1.00 66.56 250 GLY A O 1
ATOM 2011 N N . PHE A 1 251 ? -11.691 13.650 -5.130 1.00 58.28 251 PHE A N 1
ATOM 2012 C CA . PHE A 1 251 ? -13.043 13.546 -4.557 1.00 58.28 251 PHE A CA 1
ATOM 2013 C C . PHE A 1 251 ? -14.181 13.972 -5.508 1.00 58.28 251 PHE A C 1
ATOM 2015 O O . PHE A 1 251 ? -15.331 13.608 -5.296 1.00 58.28 251 PHE A O 1
ATOM 2022 N N . GLY A 1 252 ? -13.883 14.716 -6.579 1.00 57.22 252 GLY A N 1
ATOM 2023 C CA . GLY A 1 252 ? -14.856 15.076 -7.619 1.00 57.22 252 GLY A CA 1
ATOM 2024 C C . GLY A 1 252 ? -15.249 13.929 -8.558 1.00 57.22 252 GLY A C 1
ATOM 2025 O O . GLY A 1 252 ? -16.007 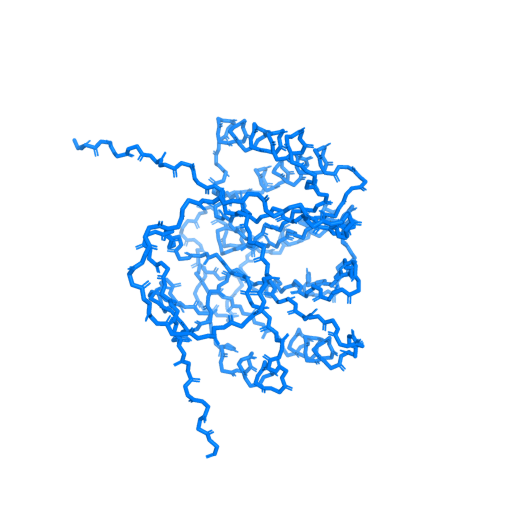14.164 -9.493 1.00 57.22 252 GLY A O 1
ATOM 2026 N N . VAL A 1 253 ? -14.716 12.723 -8.341 1.00 61.34 253 VAL A N 1
ATOM 2027 C CA . VAL A 1 253 ? -14.982 11.532 -9.157 1.00 61.34 253 VAL A CA 1
ATOM 2028 C C . VAL A 1 253 ? -15.497 10.352 -8.322 1.00 61.34 253 VAL A C 1
ATOM 2030 O O . VAL A 1 253 ? -15.369 9.192 -8.708 1.00 61.34 253 VAL A O 1
ATOM 2033 N N . LEU A 1 254 ? -16.055 10.636 -7.145 1.00 56.59 254 LEU A N 1
ATOM 2034 C CA . LEU A 1 254 ? -16.694 9.613 -6.326 1.00 56.59 254 LEU A CA 1
ATOM 2035 C C . LEU A 1 254 ? -17.931 9.079 -7.058 1.00 56.59 254 LEU A C 1
ATOM 2037 O O . LEU A 1 254 ? -18.920 9.790 -7.224 1.00 56.59 254 LEU A O 1
ATOM 2041 N N . GLU A 1 255 ? -17.873 7.821 -7.481 1.00 60.06 255 GLU A N 1
ATOM 2042 C CA . GLU A 1 255 ? -18.988 7.099 -8.085 1.00 60.06 255 GLU A CA 1
ATOM 2043 C C . GLU A 1 255 ? -19.306 5.876 -7.218 1.00 60.06 255 GLU A C 1
ATOM 2045 O O . GLU A 1 255 ? -18.436 5.047 -6.947 1.00 60.06 255 GLU A O 1
ATOM 2050 N N . ALA A 1 256 ? -20.552 5.764 -6.756 1.00 57.81 256 ALA A N 1
ATOM 2051 C CA . ALA A 1 256 ? -21.032 4.560 -6.091 1.00 57.81 256 ALA A CA 1
ATOM 2052 C C . ALA A 1 256 ? -21.492 3.562 -7.162 1.00 57.81 256 ALA A C 1
ATOM 2054 O O . ALA A 1 256 ? -22.606 3.658 -7.675 1.00 57.81 256 ALA A O 1
ATOM 2055 N N . MET A 1 257 ? -20.629 2.610 -7.514 1.00 57.34 257 MET A N 1
ATOM 2056 C CA . MET A 1 257 ? -20.967 1.555 -8.469 1.00 57.34 257 MET A CA 1
ATOM 2057 C C . MET A 1 257 ? -21.539 0.341 -7.735 1.00 57.34 257 MET A C 1
ATOM 2059 O O . MET A 1 257 ? -20.806 -0.449 -7.141 1.00 57.34 257 MET A O 1
ATOM 2063 N N . GLN A 1 258 ? -22.861 0.165 -7.784 1.00 51.28 258 GLN A N 1
ATOM 2064 C CA . GLN A 1 258 ? -23.488 -1.071 -7.321 1.00 51.28 258 GLN A CA 1
ATOM 2065 C C . GLN A 1 258 ? -23.284 -2.160 -8.377 1.00 51.28 258 GLN A C 1
ATOM 2067 O O . GLN A 1 258 ? -23.833 -2.089 -9.477 1.00 51.28 258 GLN A O 1
ATOM 2072 N N . LYS A 1 259 ? -22.491 -3.185 -8.056 1.00 52.16 259 LYS A N 1
ATOM 2073 C CA . LYS A 1 259 ? -22.345 -4.358 -8.920 1.00 52.16 259 LYS A CA 1
ATOM 2074 C C . LYS A 1 259 ? -23.430 -5.364 -8.549 1.00 52.16 259 LYS A C 1
ATOM 2076 O O . LYS A 1 259 ? -23.420 -5.894 -7.442 1.00 52.16 259 LYS A O 1
ATOM 2081 N N . ASN A 1 260 ? -24.368 -5.615 -9.461 1.00 48.12 260 ASN A N 1
ATOM 2082 C CA . ASN A 1 260 ? -25.343 -6.687 -9.283 1.00 48.12 260 ASN A CA 1
ATOM 2083 C C . ASN A 1 260 ? -24.585 -8.018 -9.262 1.00 48.12 260 ASN A C 1
ATOM 2085 O O . ASN A 1 260 ? -23.962 -8.397 -10.255 1.00 48.12 260 ASN A O 1
ATOM 2089 N N . SER A 1 261 ? -24.596 -8.703 -8.122 1.00 44.50 261 SER A N 1
ATOM 2090 C CA . SER A 1 261 ? -24.095 -10.068 -8.020 1.00 44.50 261 SER A CA 1
ATOM 2091 C C . SER A 1 261 ? -25.005 -10.951 -8.872 1.00 44.50 261 SER A C 1
ATOM 2093 O O . SER A 1 261 ? -26.163 -11.159 -8.521 1.00 44.50 261 SER A O 1
ATOM 2095 N N . ALA A 1 262 ? -24.521 -11.415 -10.024 1.00 45.16 262 ALA A N 1
ATOM 2096 C CA . ALA A 1 262 ? -25.204 -12.479 -10.746 1.00 45.16 262 ALA A CA 1
ATOM 2097 C C . ALA A 1 262 ? -25.097 -13.751 -9.890 1.00 45.16 262 ALA A C 1
ATOM 2099 O O . ALA A 1 262 ? -23.984 -14.184 -9.583 1.00 45.16 262 ALA A O 1
ATOM 2100 N N . HIS A 1 263 ? -26.248 -14.259 -9.447 1.00 39.97 263 HIS A N 1
ATOM 2101 C CA . HIS A 1 263 ? -26.388 -15.575 -8.827 1.00 39.97 263 HIS A CA 1
ATOM 2102 C C . HIS A 1 263 ? -26.288 -16.677 -9.880 1.00 39.97 263 HIS A C 1
ATOM 2104 O O . HIS A 1 263 ? -26.816 -16.463 -10.997 1.00 39.97 263 HIS A O 1
#

pLDDT: mean 83.46, std 23.1, range [26.56, 98.75]

Secondary structure (DSSP, 8-state):
-PPPPP---PPP------------------------------EEE-----B-SHHHHHHHHHHHHHHHHHS---EEEEES--BSSHHHHHHHHHHHHHHSTTSEEEEE--HHHHH-S-GGG-B-STTS--HHHHHHHHHHHHHHTTT--PPTTT--EEEEETTEEEEEE--SS-BSS-----HHHHHHHHHHHTS--TTPPEEEEESSPPTTSSTTTTSTT-S-TTHHHHHHHHHT-TTEEEE--SS---GGG----------

InterPro domains:
  IPR004843 Calcineurin-like, phosphoesterase domain [PF00149] (42-249)
  IPR029052 Metallo-dependent phosphatase-like [G3DSA:3.60.21.10] (42-262)
  IPR029052 Metallo-dependent phosphatase-like [SSF56300] (42-249)
  IPR050884 Cyclic nucleotide phosphodiesterase class-III [PTHR42988] (42-249)